Protein AF-A0A954S6G1-F1 (afdb_monomer_lite)

Foldseek 3Di:
DPPDDQLVRDPDDVVVVVCLLVLLLVLLQVCLVVVNLVRSLVSCQVSLLVCCVRPNLVSLLVSLVNSLVSNCVVCVVPPCPSDDDPVVSSVVSSVSSNVSSVVSNVVVVVVCVVVVPPQADPLQRAGEQNVVVVVVVVVVVVCVVVVHDDDKDKDFDPPLVVCCVVPNVVVSSVVQNVVSVVVVVPDDPSDGKYDHDRRMIMD

Secondary structure (DSSP, 8-state):
-PPPPPTTT----HHHHHHHHHHHHHHHHHHHHTT-HHHHHHHHHHHHHHHHHHHHHHHHHHHHHHHHHHHHHHHHHHGGGG-S--HHHHHHHHHHHHHHHHHHHHHHHHHHHHHHS--B-TTT-SEEHHHHHHHHHHHHHHHHHHT------EE--TTHHHHHHHH-HHHHHHHHHHHHHHHHHHS-TTS--EEEETTEEE-

pLDDT: mean 78.35, std 14.33, range [30.94, 96.69]

Radius of gyration: 27.73 Å; chains: 1; bounding box: 59×42×75 Å

Structure (mmCIF, N/CA/C/O backbone):
data_AF-A0A954S6G1-F1
#
_entry.id   AF-A0A954S6G1-F1
#
loop_
_atom_site.group_PDB
_atom_site.id
_atom_site.type_symbol
_atom_site.label_atom_id
_atom_site.label_alt_id
_atom_site.label_comp_id
_atom_site.label_asym_id
_atom_site.label_entity_id
_atom_site.label_seq_id
_atom_site.pdbx_PDB_ins_code
_atom_site.Cartn_x
_atom_site.Cartn_y
_atom_site.Cartn_z
_atom_site.occupancy
_atom_site.B_iso_or_equiv
_atom_site.auth_seq_id
_atom_site.auth_comp_id
_atom_site.auth_asym_id
_atom_site.auth_atom_id
_atom_site.pdbx_PDB_model_num
ATOM 1 N N . MET A 1 1 ? 7.849 -0.857 9.847 1.00 37.00 1 MET A N 1
ATOM 2 C CA . MET A 1 1 ? 8.397 -0.467 8.529 1.00 37.00 1 MET A CA 1
ATOM 3 C C . MET A 1 1 ? 8.471 1.046 8.510 1.00 37.00 1 MET A C 1
ATOM 5 O O . MET A 1 1 ? 7.438 1.669 8.696 1.00 37.00 1 MET A O 1
ATOM 9 N N . GLN A 1 2 ? 9.664 1.630 8.396 1.00 30.94 2 GLN A N 1
ATOM 10 C CA . GLN A 1 2 ? 9.787 3.085 8.266 1.00 30.94 2 GLN A CA 1
ATOM 11 C C . GLN A 1 2 ? 9.163 3.527 6.930 1.00 30.94 2 GLN A C 1
ATOM 13 O O . GLN A 1 2 ? 9.351 2.818 5.933 1.00 30.94 2 GLN A O 1
ATOM 18 N N . PRO A 1 3 ? 8.409 4.639 6.892 1.00 37.94 3 PRO A N 1
ATOM 19 C CA . PRO A 1 3 ? 7.864 5.158 5.645 1.00 37.94 3 PRO A CA 1
ATOM 20 C C . PRO A 1 3 ? 9.025 5.451 4.691 1.00 37.94 3 PRO A C 1
ATOM 22 O O . PRO A 1 3 ? 10.002 6.100 5.067 1.00 37.94 3 PRO A O 1
ATOM 25 N N . ARG A 1 4 ? 8.961 4.902 3.470 1.00 52.41 4 ARG A N 1
ATOM 26 C CA . ARG A 1 4 ? 9.979 5.176 2.450 1.00 52.41 4 ARG A CA 1
ATOM 27 C C . ARG A 1 4 ? 9.943 6.672 2.123 1.00 52.41 4 ARG A C 1
ATOM 29 O O . ARG A 1 4 ? 8.844 7.199 1.947 1.00 52.41 4 ARG A O 1
ATOM 36 N N . PRO A 1 5 ? 11.105 7.334 2.011 1.00 45.12 5 PRO A N 1
ATOM 37 C CA . PRO A 1 5 ? 11.148 8.743 1.656 1.00 45.12 5 PRO A CA 1
ATOM 38 C C . PRO A 1 5 ? 10.472 8.939 0.298 1.00 45.12 5 PRO A C 1
ATOM 40 O O . PRO A 1 5 ? 10.685 8.150 -0.632 1.00 45.12 5 PRO A O 1
ATOM 43 N N . SER A 1 6 ? 9.632 9.968 0.191 1.00 44.78 6 SER A N 1
ATOM 44 C CA . SER A 1 6 ? 9.067 10.361 -1.098 1.00 44.78 6 SER A CA 1
ATOM 45 C C . SER A 1 6 ? 10.218 10.695 -2.064 1.00 44.78 6 SER A C 1
ATOM 47 O O . SER A 1 6 ? 11.283 11.125 -1.617 1.00 44.78 6 SER A O 1
ATOM 49 N N . PRO A 1 7 ? 10.068 10.496 -3.387 1.00 47.59 7 PRO A N 1
ATOM 50 C CA . PRO A 1 7 ? 11.136 10.797 -4.345 1.00 47.59 7 PRO A CA 1
ATOM 51 C C . PRO A 1 7 ? 11.634 12.253 -4.276 1.00 47.59 7 PRO A C 1
ATOM 53 O O . PRO A 1 7 ? 12.765 12.523 -4.660 1.00 47.59 7 PRO A O 1
ATOM 56 N N . GLU A 1 8 ? 10.827 13.166 -3.728 1.00 50.16 8 GLU A N 1
ATOM 57 C CA . GLU A 1 8 ? 11.195 14.560 -3.448 1.00 50.16 8 GLU A CA 1
ATOM 58 C C . GLU A 1 8 ? 12.094 14.733 -2.207 1.00 50.16 8 GLU A C 1
ATOM 60 O O . GLU A 1 8 ? 12.805 15.726 -2.101 1.00 50.16 8 GLU A O 1
ATOM 65 N N . GLN A 1 9 ? 12.103 13.775 -1.274 1.00 45.78 9 GLN A N 1
ATOM 66 C CA . GLN A 1 9 ? 12.904 13.817 -0.042 1.00 45.78 9 GLN A CA 1
ATOM 67 C C . GLN A 1 9 ? 14.309 13.221 -0.199 1.00 45.78 9 GLN A C 1
ATOM 69 O O . GLN A 1 9 ? 15.160 13.419 0.670 1.00 45.78 9 GLN A O 1
ATOM 74 N N . VAL A 1 10 ? 14.586 12.497 -1.287 1.00 55.16 10 VAL A N 1
ATOM 75 C CA . VAL A 1 10 ? 15.902 11.889 -1.513 1.00 55.16 10 VAL A CA 1
ATOM 76 C C . VAL A 1 10 ? 16.782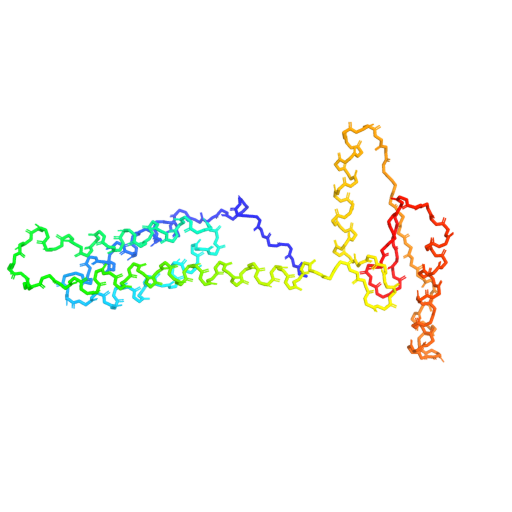 12.829 -2.338 1.00 55.16 10 VAL A C 1
ATOM 78 O O . VAL A 1 10 ? 16.866 12.735 -3.560 1.00 55.16 10 VAL A O 1
ATOM 81 N N . SER A 1 11 ? 17.459 13.748 -1.648 1.00 54.00 11 SER A N 1
ATOM 82 C CA . SER A 1 11 ? 18.511 14.593 -2.224 1.00 54.00 11 SER A CA 1
ATOM 83 C C . SER A 1 11 ? 19.762 13.753 -2.510 1.00 54.00 11 SER A C 1
ATOM 85 O O . SER A 1 11 ? 20.683 13.681 -1.693 1.00 54.00 11 SER A O 1
ATOM 87 N N . TRP A 1 12 ? 19.809 13.097 -3.669 1.00 62.53 12 TRP A N 1
ATOM 88 C CA . TRP A 1 12 ? 21.024 12.432 -4.145 1.00 62.53 12 TRP A CA 1
ATOM 89 C C . TRP A 1 12 ? 22.125 13.453 -4.426 1.00 62.53 12 TRP A C 1
ATOM 91 O O . TRP A 1 12 ? 21.858 14.548 -4.927 1.00 62.53 12 TRP A O 1
ATOM 101 N N . SER A 1 13 ? 23.379 13.095 -4.132 1.00 59.47 13 SER A N 1
ATOM 102 C CA . SER A 1 13 ? 24.494 13.983 -4.454 1.00 59.47 13 SER A CA 1
ATOM 103 C C . SER A 1 13 ? 24.569 14.206 -5.976 1.00 59.47 13 SER A C 1
ATOM 105 O O . SER A 1 13 ? 24.311 13.277 -6.751 1.00 59.47 13 SER A O 1
ATOM 107 N N . PRO A 1 14 ? 24.962 15.404 -6.443 1.00 63.66 14 PRO A N 1
ATOM 108 C CA . PRO A 1 14 ? 25.139 15.680 -7.871 1.00 63.66 14 PRO A CA 1
ATOM 109 C C . PRO A 1 14 ? 26.065 14.668 -8.563 1.00 63.66 14 PRO A C 1
ATOM 111 O O . PRO A 1 14 ? 25.867 14.334 -9.725 1.00 63.66 14 PRO A O 1
ATOM 114 N N . ILE A 1 15 ? 27.034 14.125 -7.822 1.00 63.00 15 ILE A N 1
ATOM 115 C CA . ILE A 1 15 ? 27.997 13.117 -8.281 1.00 63.00 15 ILE A CA 1
ATOM 116 C C . ILE A 1 15 ? 27.294 11.812 -8.676 1.00 63.00 15 ILE A C 1
ATOM 118 O O . ILE A 1 15 ? 27.606 11.230 -9.715 1.00 63.00 15 ILE A O 1
ATOM 122 N N . ILE A 1 16 ? 26.314 11.376 -7.881 1.00 67.00 16 ILE A N 1
ATOM 123 C CA . ILE A 1 16 ? 25.520 10.174 -8.159 1.00 67.00 16 ILE A CA 1
ATOM 124 C C . ILE A 1 16 ? 24.685 10.378 -9.435 1.00 67.00 16 ILE A C 1
ATOM 126 O O . ILE A 1 16 ? 24.688 9.521 -10.316 1.00 67.00 16 ILE A O 1
ATOM 130 N N . ASN A 1 17 ? 24.062 11.551 -9.594 1.00 67.25 17 ASN A N 1
ATOM 131 C CA . ASN A 1 17 ? 23.263 11.890 -10.780 1.00 67.25 17 ASN A CA 1
ATOM 132 C C . ASN A 1 17 ? 24.098 11.983 -12.066 1.00 67.25 17 ASN A C 1
ATOM 134 O O . ASN A 1 17 ? 23.668 11.510 -13.117 1.00 67.25 17 ASN A O 1
ATOM 138 N N . VAL A 1 18 ? 25.309 12.544 -11.990 1.00 70.19 18 VAL A N 1
ATOM 139 C CA . VAL A 1 18 ? 26.237 12.607 -13.130 1.00 70.19 18 VAL A CA 1
ATOM 140 C C . VAL A 1 18 ? 26.694 11.206 -13.536 1.00 70.19 18 VAL A C 1
ATOM 142 O O . VAL A 1 18 ? 26.702 10.895 -14.726 1.00 70.19 18 VAL A O 1
ATOM 145 N N . GLY A 1 19 ? 27.005 10.332 -12.573 1.00 68.56 19 GLY A N 1
ATOM 146 C CA . GLY A 1 19 ? 27.374 8.935 -12.835 1.00 68.56 19 GLY A CA 1
ATOM 147 C C . GLY A 1 19 ? 26.307 8.158 -13.615 1.00 68.56 19 GLY A C 1
ATOM 148 O O . GLY A 1 19 ? 26.629 7.333 -14.468 1.00 68.56 19 GLY A O 1
ATOM 149 N N . PHE A 1 20 ? 25.028 8.462 -13.389 1.00 70.31 20 PHE A N 1
ATOM 150 C CA . PHE A 1 20 ? 23.921 7.799 -14.078 1.00 70.31 20 PHE A CA 1
ATOM 151 C C . PHE A 1 20 ? 23.762 8.176 -15.553 1.00 70.31 20 PHE A C 1
ATOM 153 O O . PHE A 1 20 ? 23.204 7.391 -16.316 1.00 70.31 20 PHE A O 1
ATOM 160 N N . LEU A 1 21 ? 24.247 9.345 -15.966 1.00 68.94 21 LEU A N 1
ATOM 161 C CA . LEU A 1 21 ? 24.228 9.768 -17.369 1.00 68.94 21 LEU A CA 1
ATOM 162 C C . LEU A 1 21 ? 25.525 9.392 -18.088 1.00 68.94 21 LEU A C 1
ATOM 164 O O . LEU A 1 21 ? 25.503 9.037 -19.266 1.00 68.94 21 LEU A O 1
ATOM 168 N N . THR A 1 22 ? 26.655 9.439 -17.382 1.00 72.56 22 THR A N 1
ATOM 169 C CA . THR A 1 22 ? 27.974 9.196 -17.975 1.00 72.56 22 THR A CA 1
ATOM 170 C C . THR A 1 22 ? 28.259 7.715 -18.190 1.00 72.56 22 THR A C 1
ATOM 172 O O . THR A 1 22 ? 28.841 7.366 -19.213 1.00 72.56 22 THR A O 1
ATOM 175 N N . VAL A 1 23 ? 27.816 6.821 -17.299 1.00 77.88 23 VAL A N 1
ATOM 176 C CA . VAL A 1 23 ? 28.080 5.379 -17.439 1.00 77.88 23 VAL A CA 1
ATOM 177 C C . VAL A 1 23 ? 27.391 4.762 -18.666 1.00 77.88 23 VAL A C 1
ATOM 179 O O . VAL A 1 23 ? 28.095 4.093 -19.421 1.00 77.88 23 VAL A O 1
ATOM 182 N N . PRO A 1 24 ? 26.094 5.003 -18.956 1.00 75.12 24 PRO A N 1
ATOM 183 C CA . PRO A 1 24 ? 25.460 4.478 -20.170 1.00 75.12 24 PRO A CA 1
ATOM 184 C C . PRO A 1 24 ? 26.071 5.039 -21.456 1.00 75.12 24 PRO A C 1
ATOM 186 O O . PRO A 1 24 ? 26.233 4.313 -22.435 1.00 75.12 24 PRO A O 1
ATOM 189 N N . LEU A 1 25 ? 26.450 6.321 -21.442 1.00 74.25 25 LEU A N 1
ATOM 190 C CA . LEU A 1 25 ? 27.116 6.976 -22.564 1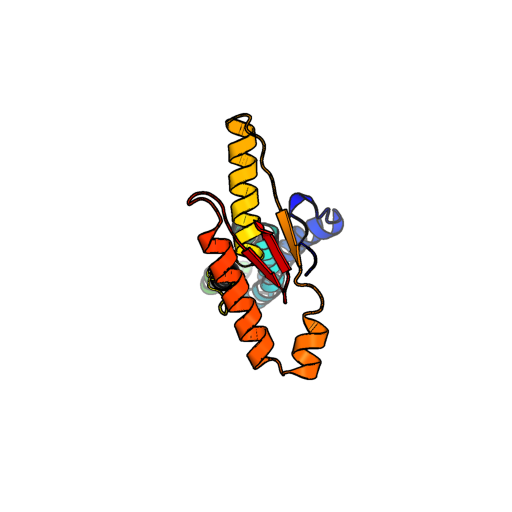.00 74.25 25 LEU A CA 1
ATOM 191 C C . LEU A 1 25 ? 28.485 6.331 -22.840 1.00 74.25 25 LEU A C 1
ATOM 193 O O . LEU A 1 25 ? 28.762 5.921 -23.965 1.00 74.25 25 LEU A O 1
ATOM 197 N N . CYS A 1 26 ? 29.323 6.187 -21.810 1.00 77.81 26 CYS A N 1
ATOM 198 C CA . CYS A 1 26 ? 30.639 5.558 -21.917 1.00 77.81 26 CYS A CA 1
ATOM 199 C C . CYS A 1 26 ? 30.537 4.075 -22.290 1.00 77.81 26 CYS A C 1
ATOM 201 O O . CYS A 1 26 ? 31.292 3.612 -23.141 1.00 77.81 26 CYS A O 1
ATOM 203 N N . ALA A 1 27 ? 29.592 3.338 -21.700 1.00 76.62 27 ALA A N 1
ATOM 204 C CA . ALA A 1 27 ? 29.346 1.939 -22.032 1.00 76.62 27 ALA A CA 1
ATOM 205 C C . ALA A 1 27 ? 28.924 1.786 -23.499 1.00 76.62 27 ALA A C 1
ATOM 207 O O . ALA A 1 27 ? 29.490 0.950 -24.199 1.00 76.62 27 ALA A O 1
ATOM 208 N N . GLY A 1 28 ? 28.006 2.624 -23.994 1.00 70.31 28 GLY A N 1
ATOM 209 C CA . GLY A 1 28 ? 27.589 2.631 -25.399 1.00 70.31 28 GLY A CA 1
ATOM 210 C C . GLY A 1 28 ? 28.737 2.958 -26.360 1.00 70.31 28 GLY A C 1
ATOM 211 O O . GLY A 1 28 ? 28.917 2.264 -27.361 1.00 70.31 28 GLY A O 1
ATOM 212 N N . LEU A 1 29 ? 29.562 3.957 -26.026 1.00 72.12 29 LEU A N 1
ATOM 213 C CA . LEU A 1 29 ? 30.735 4.341 -26.820 1.00 72.12 29 LEU A CA 1
ATOM 214 C C . LEU A 1 29 ? 31.788 3.225 -26.878 1.00 72.12 29 LEU A C 1
ATOM 216 O O . LEU A 1 29 ? 32.276 2.900 -27.959 1.00 72.12 29 LEU A O 1
ATOM 220 N N . LEU A 1 30 ? 32.119 2.613 -25.737 1.00 75.25 30 LEU A N 1
ATOM 221 C CA . LEU A 1 30 ? 33.071 1.500 -25.664 1.00 75.25 30 LEU A CA 1
ATOM 222 C C . LEU A 1 30 ? 32.521 0.254 -26.369 1.00 75.25 30 LEU A C 1
ATOM 224 O O . LEU A 1 30 ? 33.237 -0.379 -27.139 1.00 75.25 30 LEU A O 1
ATOM 228 N N . GLY A 1 31 ? 31.240 -0.064 -26.174 1.00 71.50 31 GLY A N 1
ATOM 229 C CA . GLY A 1 31 ? 30.569 -1.180 -26.844 1.00 71.50 31 GLY A CA 1
ATOM 230 C C . GLY A 1 31 ? 30.598 -1.051 -28.364 1.00 71.50 31 GLY A C 1
ATOM 231 O O . GLY A 1 31 ? 30.927 -2.015 -29.050 1.00 71.50 31 GLY A O 1
ATOM 232 N N . GLY A 1 32 ? 30.331 0.149 -28.888 1.00 69.81 32 GLY A N 1
ATOM 233 C CA . GLY A 1 32 ? 30.442 0.430 -30.319 1.00 69.81 32 GLY A CA 1
ATOM 234 C C . GLY A 1 32 ? 31.885 0.416 -30.833 1.00 69.81 32 GLY A C 1
ATOM 235 O O . GLY A 1 32 ? 32.131 -0.025 -31.951 1.00 69.81 32 GLY A O 1
ATOM 236 N N . TRP A 1 33 ? 32.855 0.859 -30.027 1.00 73.19 33 TRP A N 1
ATOM 237 C CA . TRP A 1 33 ? 34.270 0.886 -30.417 1.00 73.19 33 TRP A CA 1
ATOM 238 C C . TRP A 1 33 ? 34.901 -0.509 -30.481 1.00 73.19 33 TRP A C 1
ATOM 240 O O . TRP A 1 33 ? 35.694 -0.788 -31.377 1.00 73.19 33 TRP A O 1
ATOM 250 N N . PHE A 1 34 ? 34.547 -1.384 -29.540 1.00 76.81 34 PHE A N 1
ATOM 251 C CA . PHE A 1 34 ? 35.085 -2.741 -29.430 1.00 76.81 34 PHE A CA 1
ATOM 252 C C . PHE A 1 34 ? 34.212 -3.807 -30.104 1.00 76.81 34 PHE A C 1
ATOM 254 O O . PHE A 1 34 ? 34.513 -4.990 -29.972 1.00 76.81 34 PHE A O 1
ATOM 261 N N . GLN A 1 35 ? 33.144 -3.418 -30.814 1.00 71.50 35 GLN A N 1
ATOM 262 C CA . GLN A 1 35 ? 32.178 -4.351 -31.417 1.00 71.50 35 GLN A CA 1
ATOM 263 C C . GLN A 1 35 ? 31.566 -5.319 -30.377 1.00 71.50 35 GLN A C 1
ATOM 265 O O . GLN A 1 35 ? 31.268 -6.474 -30.670 1.00 71.50 35 GLN A O 1
ATOM 270 N N . MET A 1 36 ? 31.374 -4.850 -29.136 1.00 77.12 36 MET A N 1
ATOM 271 C CA . MET A 1 36 ? 30.822 -5.618 -28.007 1.00 77.12 36 MET A CA 1
ATOM 272 C C . MET A 1 36 ? 29.555 -4.974 -27.417 1.00 77.12 36 MET A C 1
ATOM 274 O O . MET A 1 36 ? 29.521 -4.569 -26.249 1.00 77.12 36 MET A O 1
ATOM 278 N N . PRO A 1 37 ? 28.471 -4.874 -28.194 1.00 69.00 37 PRO A N 1
ATOM 279 C CA . PRO A 1 37 ? 27.300 -4.099 -27.794 1.00 69.00 37 PRO A CA 1
ATOM 280 C C . PRO A 1 37 ? 26.429 -4.745 -26.710 1.00 69.00 37 PRO A C 1
ATOM 282 O O . PRO A 1 37 ? 25.813 -4.057 -25.891 1.00 69.00 37 PRO A O 1
ATOM 285 N N . LEU A 1 38 ? 26.381 -6.078 -26.665 1.00 71.75 38 LEU A N 1
ATOM 286 C CA . LEU A 1 38 ? 25.617 -6.801 -25.646 1.00 71.75 38 LEU A CA 1
ATOM 287 C C . LEU A 1 38 ? 26.232 -6.624 -24.253 1.00 71.75 38 LEU A C 1
ATOM 289 O O . LEU A 1 38 ? 25.503 -6.471 -23.275 1.00 71.75 38 LEU A O 1
ATOM 293 N N . LEU A 1 39 ? 27.565 -6.564 -24.172 1.00 75.56 39 LEU A N 1
ATOM 294 C CA . LEU A 1 39 ? 28.282 -6.299 -22.927 1.00 75.56 39 LEU A CA 1
ATOM 295 C C . LEU A 1 39 ? 27.987 -4.881 -22.412 1.00 75.56 39 LEU A C 1
ATOM 297 O O . LEU A 1 39 ? 27.678 -4.700 -21.236 1.00 75.56 39 LEU A O 1
ATOM 301 N N . ALA A 1 40 ? 28.002 -3.888 -23.307 1.00 73.25 40 ALA A N 1
ATOM 302 C CA . ALA A 1 40 ? 27.641 -2.508 -22.984 1.00 73.25 40 ALA A CA 1
ATOM 303 C C . ALA A 1 40 ? 26.195 -2.382 -22.479 1.00 73.25 40 ALA A C 1
ATOM 305 O O . ALA A 1 40 ? 25.931 -1.695 -21.491 1.00 73.25 40 ALA A O 1
ATOM 306 N N . THR A 1 41 ? 25.265 -3.100 -23.113 1.00 71.56 41 THR A N 1
ATOM 307 C CA . THR A 1 41 ? 23.861 -3.150 -22.686 1.00 71.56 41 THR A CA 1
ATOM 308 C C . THR A 1 41 ? 23.725 -3.787 -21.301 1.00 71.56 41 THR A C 1
ATOM 310 O O . THR A 1 41 ? 23.017 -3.252 -20.450 1.00 71.56 41 THR A O 1
ATOM 313 N N . ALA A 1 42 ? 24.423 -4.898 -21.043 1.00 76.44 42 ALA A N 1
ATOM 314 C CA . ALA A 1 42 ? 24.359 -5.611 -19.768 1.00 76.44 42 ALA A CA 1
ATOM 315 C C . ALA A 1 42 ? 24.798 -4.736 -18.580 1.00 76.44 42 ALA A C 1
ATOM 317 O O . ALA A 1 42 ? 24.165 -4.774 -17.525 1.00 76.44 42 ALA A O 1
ATOM 318 N N . ILE A 1 43 ? 25.815 -3.888 -18.772 1.00 80.44 43 ILE A N 1
ATOM 319 C CA . ILE A 1 43 ? 26.292 -2.925 -17.762 1.00 80.44 43 ILE A CA 1
ATOM 320 C C . ILE A 1 43 ? 25.214 -1.876 -17.423 1.00 80.44 43 ILE A C 1
ATOM 322 O O . ILE A 1 43 ? 25.145 -1.406 -16.287 1.00 80.44 43 ILE A O 1
ATOM 326 N N . CYS A 1 44 ? 24.327 -1.548 -18.368 1.00 76.94 44 CYS A N 1
ATOM 327 C CA . CYS A 1 44 ? 23.267 -0.553 -18.182 1.00 76.94 44 CYS A CA 1
ATOM 328 C C . CYS A 1 44 ? 22.013 -1.106 -17.475 1.00 76.94 44 CYS A C 1
ATOM 330 O O . CYS A 1 44 ? 21.205 -0.328 -16.963 1.00 76.94 44 CYS A O 1
ATOM 332 N N . LEU A 1 45 ? 21.822 -2.432 -17.424 1.00 74.06 45 LEU A N 1
ATOM 333 C CA . LEU A 1 45 ? 20.600 -3.047 -16.878 1.00 74.06 45 LEU A CA 1
ATOM 334 C C . LEU A 1 45 ? 20.360 -2.733 -15.387 1.00 74.06 45 LEU A C 1
ATOM 336 O O . LEU A 1 45 ? 19.244 -2.323 -15.052 1.00 74.06 45 LEU A O 1
ATOM 340 N N . PRO A 1 46 ? 21.356 -2.835 -14.479 1.00 78.12 46 PRO A N 1
ATOM 341 C CA . PRO A 1 46 ? 21.153 -2.494 -13.069 1.00 78.12 46 PRO A CA 1
ATOM 342 C C . PRO A 1 46 ? 20.771 -1.020 -12.864 1.00 78.12 46 PRO A C 1
ATOM 344 O O . PRO A 1 46 ? 19.946 -0.699 -12.009 1.00 78.12 46 PRO A O 1
ATOM 347 N N . GLN A 1 47 ? 21.322 -0.123 -13.687 1.00 75.12 47 GLN A N 1
ATOM 348 C CA . GLN A 1 47 ? 21.053 1.317 -13.633 1.00 75.12 47 GLN A CA 1
ATOM 349 C C . GLN A 1 47 ? 19.648 1.650 -14.137 1.00 75.12 47 GLN A C 1
ATOM 351 O O . GLN A 1 47 ? 18.945 2.449 -13.520 1.00 75.12 47 GLN A O 1
ATOM 356 N N . ALA A 1 48 ? 19.203 0.989 -15.208 1.00 71.56 48 ALA A N 1
ATOM 357 C CA . ALA A 1 48 ? 17.833 1.098 -15.698 1.00 71.56 48 ALA A CA 1
ATOM 358 C C . ALA A 1 48 ? 16.812 0.610 -14.661 1.00 71.56 48 ALA A C 1
ATOM 360 O O . ALA A 1 48 ? 15.789 1.264 -14.462 1.00 71.56 48 ALA A O 1
ATOM 361 N N . GLY A 1 49 ? 17.111 -0.485 -13.952 1.00 71.62 49 GLY A N 1
ATOM 362 C CA . GLY A 1 49 ? 16.298 -0.962 -12.830 1.00 71.62 49 GLY A CA 1
ATOM 363 C C . GLY A 1 49 ? 16.213 0.053 -11.692 1.00 71.62 49 GLY A C 1
ATOM 364 O O . GLY A 1 49 ? 15.122 0.358 -11.216 1.00 71.62 49 GLY A O 1
ATOM 365 N N . TRP A 1 50 ? 17.349 0.631 -11.297 1.00 74.25 50 TRP A N 1
ATOM 366 C CA . TRP A 1 50 ? 17.411 1.642 -10.239 1.00 74.25 50 TRP A CA 1
ATOM 367 C C . TRP A 1 50 ? 16.670 2.933 -10.621 1.00 74.25 50 TRP A C 1
ATOM 369 O O . TRP A 1 50 ? 15.911 3.486 -9.830 1.00 74.25 50 TRP A O 1
ATOM 379 N N . ILE A 1 51 ? 16.827 3.421 -11.848 1.00 71.50 51 ILE A N 1
ATOM 380 C CA . ILE A 1 51 ? 16.149 4.642 -12.301 1.00 71.50 51 ILE A CA 1
ATOM 381 C C . ILE A 1 51 ? 14.652 4.405 -12.484 1.00 71.50 51 ILE A C 1
ATOM 383 O O . ILE A 1 51 ? 13.859 5.236 -12.050 1.00 71.50 51 ILE A O 1
ATOM 387 N N . ALA A 1 52 ? 14.242 3.252 -13.018 1.00 69.38 52 ALA A N 1
ATOM 388 C CA . ALA A 1 52 ? 12.835 2.856 -13.007 1.00 69.38 52 ALA A CA 1
ATOM 389 C C . ALA A 1 52 ? 12.286 2.784 -11.571 1.00 69.38 52 ALA A C 1
ATOM 391 O O . ALA A 1 52 ? 11.120 3.112 -11.329 1.00 69.38 52 ALA A O 1
ATOM 392 N N . TRP A 1 53 ? 13.138 2.415 -10.607 1.00 68.88 53 TRP A N 1
ATOM 393 C CA . TRP A 1 53 ? 12.769 2.349 -9.203 1.00 68.88 53 TRP A CA 1
ATOM 394 C C . TRP A 1 53 ? 12.501 3.733 -8.580 1.00 68.88 53 TRP A C 1
ATOM 396 O O . TRP A 1 53 ? 11.538 3.897 -7.828 1.00 68.88 53 TRP A O 1
ATOM 406 N N . PHE A 1 54 ? 13.301 4.751 -8.877 1.00 70.00 54 PHE A N 1
ATOM 407 C CA . PHE A 1 54 ? 13.152 6.063 -8.225 1.00 70.00 54 PHE A CA 1
ATOM 408 C C . PHE A 1 54 ? 12.429 7.116 -9.079 1.00 70.00 54 PHE A C 1
ATOM 410 O O . PHE A 1 54 ? 11.701 7.939 -8.533 1.00 70.00 54 PHE A O 1
ATOM 417 N N . TYR A 1 55 ? 12.548 7.055 -10.407 1.00 65.75 55 TYR A N 1
ATOM 418 C CA . TYR A 1 55 ? 12.131 8.114 -11.338 1.00 65.75 55 TYR A CA 1
ATOM 419 C C . TYR A 1 55 ? 11.042 7.688 -12.338 1.00 65.75 55 TYR A C 1
ATOM 421 O O . TYR A 1 55 ? 10.810 8.372 -13.334 1.00 65.75 55 TYR A O 1
ATOM 429 N N . ARG A 1 56 ? 10.324 6.588 -12.059 1.00 65.69 56 ARG A N 1
ATOM 430 C CA . ARG A 1 56 ? 9.271 6.014 -12.925 1.00 65.69 56 ARG A CA 1
ATOM 431 C C . ARG A 1 56 ? 9.799 5.590 -14.312 1.00 65.69 56 ARG A C 1
ATOM 433 O O . ARG A 1 56 ? 10.988 5.634 -14.615 1.00 65.69 56 ARG A O 1
ATOM 440 N N . ARG A 1 57 ? 8.883 5.128 -15.173 1.00 64.06 57 ARG A N 1
ATOM 441 C CA . ARG A 1 57 ? 9.167 4.526 -16.490 1.00 64.06 57 ARG A CA 1
ATOM 442 C C . ARG A 1 57 ? 9.910 5.454 -17.466 1.00 64.06 57 ARG A C 1
ATOM 444 O O . ARG A 1 57 ? 10.616 4.959 -18.339 1.00 64.06 57 ARG A O 1
ATOM 451 N N . THR A 1 58 ? 9.775 6.773 -17.331 1.00 65.38 58 THR A N 1
ATOM 452 C CA . THR A 1 58 ? 10.379 7.766 -18.240 1.00 65.38 58 THR A CA 1
ATOM 453 C C . THR A 1 58 ? 11.905 7.780 -18.172 1.00 65.38 58 THR A C 1
ATOM 455 O O . THR A 1 58 ? 12.550 7.879 -19.212 1.00 65.38 58 THR A O 1
ATOM 458 N N . GLY A 1 59 ? 12.497 7.596 -16.988 1.00 68.12 59 GLY A N 1
ATOM 459 C CA . GLY A 1 59 ? 13.956 7.584 -16.836 1.00 68.12 59 GLY A CA 1
ATOM 460 C C . GLY A 1 59 ? 14.639 6.407 -17.546 1.00 68.12 59 GLY A C 1
ATOM 461 O O . GLY A 1 59 ? 15.715 6.568 -18.114 1.00 68.12 59 GLY A O 1
ATOM 462 N N . ALA A 1 60 ? 13.988 5.242 -17.606 1.00 67.81 60 ALA A N 1
ATOM 463 C CA . ALA A 1 60 ? 14.526 4.077 -18.312 1.00 67.81 60 ALA A CA 1
ATOM 464 C C . ALA A 1 60 ? 14.571 4.261 -19.841 1.00 67.81 60 ALA A C 1
ATOM 466 O O . ALA A 1 60 ? 15.482 3.757 -20.496 1.00 67.81 60 ALA A O 1
ATOM 467 N N . VAL A 1 61 ? 13.621 5.017 -20.407 1.00 71.31 61 VAL A N 1
ATOM 468 C CA . VAL A 1 61 ? 13.594 5.343 -21.844 1.00 71.31 61 VAL A CA 1
ATOM 469 C C . VAL A 1 61 ? 14.780 6.234 -22.221 1.00 71.31 61 VAL A C 1
ATOM 471 O O . VAL A 1 61 ? 15.416 6.007 -23.248 1.00 71.31 61 VAL A O 1
ATOM 474 N N . VAL A 1 62 ? 15.124 7.203 -21.366 1.00 74.62 62 VAL A N 1
ATOM 475 C CA . VAL A 1 62 ? 16.261 8.112 -21.585 1.00 74.62 62 VAL A CA 1
ATOM 476 C C . VAL A 1 62 ? 17.590 7.349 -21.603 1.00 74.62 62 VAL A C 1
ATOM 478 O O . VAL A 1 62 ? 18.411 7.577 -22.487 1.00 74.62 62 VAL A O 1
ATOM 481 N N . ILE A 1 63 ? 17.787 6.391 -20.692 1.00 72.44 63 ILE A N 1
ATOM 482 C CA . ILE A 1 63 ? 18.998 5.548 -20.659 1.00 72.44 63 ILE A CA 1
ATOM 483 C C . ILE A 1 63 ? 19.101 4.686 -21.916 1.00 72.44 63 ILE A C 1
ATOM 485 O O . ILE A 1 63 ? 20.167 4.617 -22.524 1.00 72.44 63 ILE A O 1
ATOM 489 N N . GLY A 1 64 ? 17.994 4.054 -22.322 1.00 70.69 64 GLY A N 1
ATOM 490 C CA . GLY A 1 64 ? 17.945 3.269 -23.554 1.00 70.69 64 GLY A CA 1
ATOM 491 C C . GLY A 1 64 ? 18.333 4.105 -24.775 1.00 70.69 64 GLY A C 1
ATOM 492 O O . GLY A 1 64 ? 19.161 3.674 -25.576 1.00 70.69 64 GLY A O 1
ATOM 493 N N . ALA A 1 65 ? 17.818 5.333 -24.880 1.00 75.69 65 ALA A N 1
ATOM 494 C CA . ALA A 1 65 ? 18.156 6.256 -25.962 1.00 75.69 65 ALA A CA 1
ATOM 495 C C . ALA A 1 65 ? 19.641 6.668 -25.952 1.00 75.69 65 ALA A C 1
ATOM 497 O O . ALA A 1 65 ? 20.284 6.639 -27.000 1.00 75.69 65 ALA A O 1
ATOM 498 N N . LEU A 1 66 ? 20.210 6.986 -24.783 1.00 75.56 66 LEU A N 1
ATOM 499 C CA . LEU A 1 66 ? 21.624 7.361 -24.647 1.00 75.56 66 LEU A CA 1
ATOM 500 C C . LEU A 1 66 ? 22.575 6.207 -24.990 1.00 75.56 66 LEU A C 1
ATOM 502 O O . LEU A 1 66 ? 23.549 6.413 -25.714 1.00 75.56 66 LEU A O 1
ATOM 506 N N . ALA A 1 67 ? 22.274 4.994 -24.522 1.00 70.25 67 ALA A N 1
ATOM 507 C CA . ALA A 1 67 ? 23.056 3.801 -24.843 1.00 70.25 67 ALA A CA 1
ATOM 508 C C . ALA A 1 67 ? 23.028 3.496 -26.354 1.00 70.25 67 ALA A C 1
ATOM 510 O O . ALA A 1 67 ? 24.061 3.179 -26.943 1.00 70.25 67 ALA A O 1
ATOM 511 N N . THR A 1 68 ? 21.867 3.672 -27.000 1.00 70.69 68 THR A N 1
ATOM 512 C CA . THR A 1 68 ? 21.707 3.506 -28.458 1.00 70.69 68 THR A CA 1
ATOM 513 C C . THR A 1 68 ? 22.483 4.568 -29.236 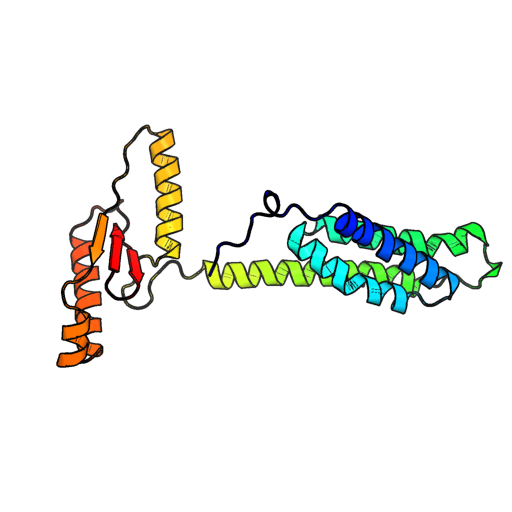1.00 70.69 68 THR A C 1
ATOM 515 O O . THR A 1 68 ? 23.174 4.254 -30.203 1.00 70.69 68 THR A O 1
ATOM 518 N N . ALA A 1 69 ? 22.407 5.831 -28.808 1.00 74.12 69 ALA A N 1
ATOM 519 C CA . ALA A 1 69 ? 23.117 6.933 -29.448 1.00 74.12 69 ALA A CA 1
ATOM 520 C C . ALA A 1 69 ? 24.639 6.729 -29.390 1.00 74.12 69 ALA A C 1
ATOM 522 O O . ALA A 1 69 ? 25.311 6.815 -30.420 1.00 74.12 69 ALA A O 1
ATOM 523 N N . GLY A 1 70 ? 25.178 6.375 -28.216 1.00 70.25 70 GLY A N 1
ATOM 524 C CA . GLY A 1 70 ? 26.608 6.092 -28.048 1.00 70.25 70 GLY A CA 1
ATOM 525 C C . GLY A 1 70 ? 27.099 4.965 -28.958 1.00 70.25 70 GLY A C 1
ATOM 526 O O . GLY A 1 70 ? 28.220 5.011 -29.455 1.00 70.25 70 GLY A O 1
ATOM 527 N N . TRP A 1 71 ? 26.232 4.006 -29.258 1.00 67.75 71 TRP A N 1
ATOM 528 C CA . TRP A 1 71 ? 26.556 2.880 -30.117 1.00 67.75 71 TRP A CA 1
ATOM 529 C C . TRP A 1 71 ? 26.515 3.188 -31.621 1.00 67.75 71 TRP A C 1
ATOM 531 O O . TRP A 1 71 ? 27.360 2.709 -32.373 1.00 67.75 71 TRP A O 1
ATOM 541 N N . ILE A 1 72 ? 25.592 4.028 -32.087 1.00 71.62 72 ILE A N 1
ATOM 542 C CA . ILE A 1 72 ? 25.529 4.414 -33.510 1.00 71.62 72 ILE A CA 1
ATOM 543 C C . ILE A 1 72 ? 26.694 5.360 -33.882 1.00 71.62 72 ILE A C 1
ATOM 545 O O . ILE A 1 72 ? 27.122 5.426 -35.037 1.00 71.62 72 ILE A O 1
ATOM 549 N N . THR A 1 73 ? 27.259 6.061 -32.893 1.00 74.12 73 THR A N 1
ATOM 550 C CA . THR A 1 73 ? 28.262 7.119 -33.098 1.00 74.12 73 THR A CA 1
ATOM 551 C C . THR A 1 73 ? 29.534 6.651 -33.837 1.00 74.12 73 THR A C 1
ATOM 553 O O . THR A 1 73 ? 29.928 7.314 -34.797 1.00 74.12 73 THR A O 1
ATOM 556 N N . PRO A 1 74 ? 30.190 5.521 -33.492 1.00 69.19 74 PRO A N 1
ATOM 557 C CA . PRO A 1 74 ? 31.400 5.074 -34.189 1.00 69.19 74 PRO A CA 1
ATOM 558 C C . PRO A 1 74 ? 31.170 4.703 -35.659 1.00 69.19 74 PRO A C 1
ATOM 560 O O . PRO A 1 74 ? 32.066 4.919 -36.472 1.00 69.19 74 PRO A O 1
ATOM 563 N N . TRP A 1 75 ? 29.989 4.180 -36.004 1.00 68.56 75 TRP A N 1
ATOM 564 C CA . TRP A 1 75 ? 29.618 3.865 -37.387 1.00 68.56 75 TRP A CA 1
ATOM 565 C C . TRP A 1 75 ? 29.338 5.138 -38.196 1.00 68.56 75 TRP A C 1
ATOM 567 O O . TRP A 1 75 ? 29.850 5.279 -39.304 1.00 68.56 75 TRP A O 1
ATOM 577 N N . LEU A 1 76 ? 28.627 6.115 -37.617 1.00 72.25 76 LEU A N 1
ATOM 578 C CA . LEU A 1 76 ? 28.410 7.424 -38.249 1.00 72.25 76 LEU A CA 1
ATOM 579 C C . LEU A 1 76 ? 29.722 8.174 -38.515 1.00 72.25 76 LEU A C 1
ATOM 581 O O . LEU A 1 76 ? 29.864 8.810 -39.554 1.00 72.25 7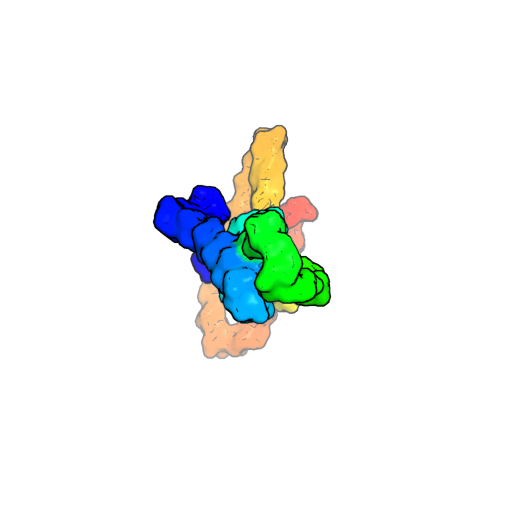6 LEU A O 1
ATOM 585 N N . LEU A 1 77 ? 30.679 8.101 -37.585 1.00 74.88 77 LEU A N 1
ATOM 586 C CA . LEU A 1 77 ? 31.945 8.831 -37.688 1.00 74.88 77 LEU A CA 1
ATOM 587 C C . LEU A 1 77 ? 32.981 8.158 -38.599 1.00 74.88 77 LEU A C 1
ATOM 589 O O . LEU A 1 77 ? 33.822 8.856 -39.158 1.00 74.88 77 LEU A O 1
ATOM 593 N N . ARG A 1 78 ? 32.972 6.823 -38.728 1.00 67.75 78 ARG A N 1
ATOM 594 C CA . ARG A 1 78 ? 33.990 6.073 -39.497 1.00 67.75 78 ARG A CA 1
ATOM 595 C C . ARG A 1 78 ? 33.465 5.344 -40.733 1.00 67.75 78 ARG A C 1
ATOM 597 O O . ARG A 1 78 ? 34.261 4.750 -41.460 1.00 67.75 78 ARG A O 1
ATOM 604 N N . GLY A 1 79 ? 32.164 5.411 -41.010 1.00 65.25 79 GLY A N 1
ATOM 605 C CA . GLY A 1 79 ? 31.546 4.717 -42.138 1.00 65.25 79 GLY A CA 1
ATOM 606 C C . GLY A 1 79 ? 31.732 3.198 -42.055 1.00 65.25 79 GLY A C 1
ATOM 607 O O . GLY A 1 79 ? 31.899 2.628 -40.980 1.00 65.25 79 GLY A O 1
ATOM 608 N N . THR A 1 80 ? 31.752 2.517 -43.201 1.00 59.91 80 THR A N 1
ATOM 609 C CA . THR A 1 80 ? 31.910 1.051 -43.287 1.00 59.91 80 THR A CA 1
ATOM 610 C C . THR A 1 80 ? 33.317 0.549 -42.935 1.00 59.91 80 THR A C 1
ATOM 612 O O . THR A 1 80 ? 33.559 -0.656 -42.978 1.00 59.91 80 THR A O 1
ATOM 615 N N . ALA A 1 81 ? 34.252 1.439 -42.576 1.00 57.22 81 ALA A N 1
ATOM 616 C CA . ALA A 1 81 ? 35.631 1.083 -42.241 1.00 57.22 81 ALA A CA 1
ATOM 617 C C . ALA A 1 81 ? 35.752 0.241 -40.954 1.00 57.22 81 ALA A C 1
ATOM 619 O O . ALA A 1 81 ? 36.779 -0.393 -40.733 1.00 57.22 81 ALA A O 1
ATOM 620 N N . THR A 1 82 ? 34.717 0.215 -40.108 1.00 58.62 82 THR A N 1
ATOM 621 C CA . THR A 1 82 ? 34.657 -0.586 -38.873 1.00 58.62 82 THR A CA 1
ATOM 622 C C . THR A 1 82 ? 33.920 -1.923 -39.031 1.00 58.62 82 THR A C 1
ATOM 624 O O . THR A 1 82 ? 33.857 -2.679 -38.063 1.00 58.62 82 THR A O 1
ATOM 627 N N . GLY A 1 83 ? 33.397 -2.238 -40.224 1.00 63.75 83 GLY A N 1
ATOM 628 C CA . GLY A 1 83 ? 32.619 -3.451 -40.510 1.00 63.75 83 GLY A CA 1
ATOM 629 C C . GLY A 1 83 ? 31.141 -3.183 -40.829 1.00 63.75 83 GLY A C 1
ATOM 630 O O . GLY A 1 83 ? 30.692 -2.037 -40.901 1.00 63.75 83 GLY A O 1
ATOM 631 N N . SER A 1 84 ? 30.378 -4.258 -41.053 1.00 65.38 84 SER A N 1
ATOM 632 C CA . SER A 1 84 ? 28.921 -4.208 -41.237 1.00 65.38 84 SER A CA 1
ATOM 633 C C . SER A 1 84 ? 28.221 -3.748 -39.957 1.00 65.38 84 SER A C 1
ATOM 635 O O . SER A 1 84 ? 28.582 -4.180 -38.865 1.00 65.38 84 SER A O 1
ATOM 637 N N . PHE A 1 85 ? 27.207 -2.889 -40.094 1.00 66.19 85 PHE A N 1
ATOM 638 C CA . PHE A 1 85 ? 26.398 -2.433 -38.964 1.00 66.19 85 PHE A CA 1
ATOM 639 C C . PHE A 1 85 ? 25.653 -3.619 -38.339 1.00 66.19 85 PHE A C 1
ATOM 641 O O . PHE A 1 85 ? 24.839 -4.258 -39.007 1.00 66.19 85 PHE A O 1
ATOM 648 N N . ASP A 1 86 ? 25.924 -3.908 -37.064 1.00 70.69 86 ASP A N 1
ATOM 649 C CA . ASP A 1 86 ? 25.192 -4.926 -36.309 1.00 70.69 86 ASP A CA 1
ATOM 650 C C . ASP A 1 86 ? 23.815 -4.386 -35.892 1.00 70.69 86 ASP A C 1
ATOM 652 O O . ASP A 1 86 ? 23.573 -3.949 -34.765 1.00 70.69 86 ASP A O 1
ATOM 656 N N . SER A 1 87 ? 22.895 -4.394 -36.855 1.00 69.81 87 SER A N 1
ATOM 657 C CA . SER A 1 87 ? 21.516 -3.947 -36.670 1.00 69.81 87 SER A CA 1
ATOM 658 C C . SER A 1 87 ? 20.732 -4.807 -35.684 1.00 69.81 87 SER A C 1
ATOM 660 O O . SER A 1 87 ? 19.759 -4.328 -35.103 1.00 69.81 87 SER A O 1
ATOM 662 N N . ALA A 1 88 ? 21.116 -6.075 -35.506 1.00 71.25 88 ALA A N 1
ATOM 663 C CA . ALA A 1 88 ? 20.384 -7.004 -34.654 1.00 71.25 88 ALA A CA 1
ATOM 664 C C . ALA A 1 88 ? 20.494 -6.574 -33.196 1.00 71.25 88 ALA A C 1
ATOM 666 O O . ALA A 1 88 ? 19.493 -6.408 -32.495 1.00 71.25 88 ALA A O 1
ATOM 667 N N . SER A 1 89 ? 21.713 -6.321 -32.743 1.00 66.94 89 SER A N 1
ATOM 668 C CA . SER A 1 89 ? 21.921 -5.934 -31.365 1.00 66.94 89 SER A CA 1
ATOM 669 C C . SER A 1 89 ? 21.430 -4.488 -31.117 1.00 66.94 89 SER A C 1
ATOM 671 O O . SER A 1 89 ? 20.949 -4.214 -30.012 1.00 66.94 89 SER A O 1
ATOM 673 N N . ALA A 1 90 ? 21.443 -3.596 -32.128 1.00 67.44 90 ALA A N 1
ATOM 674 C CA . ALA A 1 90 ? 20.929 -2.213 -32.045 1.00 67.44 90 ALA A CA 1
ATOM 675 C C . ALA A 1 90 ? 19.435 -2.138 -31.684 1.00 67.44 90 ALA A C 1
ATOM 677 O O . ALA A 1 90 ? 18.967 -1.146 -31.128 1.00 67.44 90 ALA A O 1
ATOM 678 N N . LEU A 1 91 ? 18.696 -3.213 -31.960 1.00 72.62 91 LEU A N 1
ATOM 679 C CA . LEU A 1 91 ? 17.293 -3.375 -31.587 1.00 72.62 91 LEU A CA 1
ATOM 680 C C . LEU A 1 91 ? 17.136 -4.132 -30.262 1.00 72.62 91 LEU A C 1
ATOM 682 O O . LEU A 1 91 ? 16.291 -3.772 -29.441 1.00 72.62 91 LEU A O 1
ATOM 686 N N . ILE A 1 92 ? 17.965 -5.155 -30.024 1.00 77.88 92 ILE A N 1
ATOM 687 C CA . ILE A 1 92 ? 17.892 -6.000 -28.821 1.00 77.88 92 ILE A CA 1
ATOM 688 C C . ILE A 1 92 ? 18.244 -5.208 -27.557 1.00 77.88 92 ILE A C 1
ATOM 690 O O . ILE A 1 92 ? 17.568 -5.355 -26.541 1.00 77.88 92 ILE A O 1
ATOM 694 N N . GLY A 1 93 ? 19.269 -4.353 -27.593 1.00 71.88 93 GLY A N 1
ATOM 695 C CA . GLY A 1 93 ? 19.738 -3.633 -26.406 1.00 71.88 93 GLY A CA 1
ATOM 696 C C . GLY A 1 93 ? 18.683 -2.705 -25.781 1.00 71.88 93 GLY A C 1
ATOM 697 O O . GLY A 1 93 ? 18.343 -2.861 -24.603 1.00 71.88 93 GLY A O 1
ATOM 698 N N . PRO A 1 94 ? 18.092 -1.780 -26.556 1.00 73.62 94 PRO A N 1
ATOM 699 C CA . PRO A 1 94 ? 17.048 -0.879 -26.065 1.00 73.62 94 PRO A CA 1
ATOM 700 C C . PRO A 1 94 ? 15.776 -1.627 -25.666 1.00 73.62 94 PRO A C 1
ATOM 702 O O . PRO A 1 94 ? 15.145 -1.280 -24.666 1.00 73.62 94 PRO A O 1
ATOM 705 N N . LEU A 1 95 ? 15.432 -2.691 -26.403 1.00 81.25 95 LEU A N 1
ATOM 706 C CA . LEU A 1 95 ? 14.312 -3.565 -26.071 1.00 81.25 95 LEU A CA 1
ATOM 707 C C . LEU A 1 95 ? 14.518 -4.242 -24.710 1.00 81.25 95 LEU A C 1
ATOM 709 O O . LEU A 1 95 ? 13.600 -4.245 -23.895 1.00 81.25 95 LEU A O 1
ATOM 713 N N . MET A 1 96 ? 15.718 -4.750 -24.418 1.00 78.31 96 MET A N 1
ATOM 714 C CA . MET A 1 96 ? 16.052 -5.356 -23.124 1.00 78.31 96 MET A CA 1
ATOM 715 C C . MET A 1 96 ? 15.952 -4.352 -21.972 1.00 78.31 96 MET A C 1
ATOM 717 O O . MET A 1 96 ? 15.353 -4.662 -20.944 1.00 78.31 96 MET A O 1
ATOM 721 N N . ILE A 1 97 ? 16.476 -3.135 -22.149 1.00 74.56 97 ILE A N 1
ATOM 722 C CA . ILE A 1 97 ? 16.381 -2.056 -21.151 1.00 74.56 97 ILE A CA 1
ATOM 723 C C . ILE A 1 97 ? 14.913 -1.686 -20.895 1.00 74.56 97 ILE A C 1
ATOM 725 O O . ILE A 1 97 ? 14.488 -1.551 -19.744 1.00 74.56 97 ILE A O 1
ATOM 729 N N . PHE A 1 98 ? 14.118 -1.574 -21.959 1.00 78.69 98 PHE A N 1
ATOM 730 C CA . PHE A 1 98 ? 12.697 -1.259 -21.872 1.00 78.69 98 PHE A CA 1
ATOM 731 C C . PHE A 1 98 ? 11.891 -2.369 -21.191 1.00 78.69 98 PHE A C 1
ATOM 733 O O . PHE A 1 98 ? 11.115 -2.082 -20.279 1.00 78.69 98 PHE A O 1
ATOM 740 N N . LEU A 1 99 ? 12.082 -3.629 -21.595 1.00 81.00 99 LEU A N 1
ATOM 741 C CA . LEU A 1 99 ? 11.407 -4.787 -21.005 1.00 81.00 99 LEU A CA 1
ATOM 742 C C . LEU A 1 99 ? 11.781 -4.949 -19.533 1.00 81.00 99 LEU A C 1
ATOM 744 O O . LEU A 1 99 ? 10.905 -5.169 -18.701 1.00 81.00 99 LEU A O 1
ATOM 748 N N . PHE A 1 100 ? 13.055 -4.772 -19.186 1.00 79.56 100 PHE A N 1
ATOM 749 C CA . PHE A 1 100 ? 13.511 -4.849 -17.804 1.00 79.56 100 PHE A CA 1
ATOM 750 C C . PHE A 1 100 ? 12.873 -3.759 -16.932 1.00 79.56 100 PHE A C 1
ATOM 752 O O . PHE A 1 100 ? 12.362 -4.052 -15.849 1.00 79.56 100 PHE A O 1
ATOM 759 N N . ALA A 1 101 ? 12.824 -2.513 -17.410 1.00 76.12 101 ALA A N 1
ATOM 760 C CA . ALA A 1 101 ? 12.149 -1.421 -16.711 1.00 76.12 101 ALA A CA 1
ATOM 761 C C . ALA A 1 101 ? 10.631 -1.639 -16.601 1.00 76.12 101 ALA A C 1
ATOM 763 O O . ALA A 1 101 ? 10.030 -1.339 -15.566 1.00 76.12 101 ALA A O 1
ATOM 764 N N . TRP A 1 102 ? 10.010 -2.188 -17.647 1.00 78.94 102 TRP A N 1
ATOM 765 C CA . TRP A 1 102 ? 8.594 -2.544 -17.665 1.00 78.94 102 TRP A CA 1
ATOM 766 C C . TRP A 1 102 ? 8.266 -3.615 -16.623 1.00 78.94 102 TRP A C 1
ATOM 768 O O . TRP A 1 102 ? 7.395 -3.394 -15.785 1.00 78.94 102 TRP A O 1
ATOM 778 N N . VAL A 1 103 ? 9.018 -4.720 -16.600 1.00 82.12 103 VAL A N 1
ATOM 779 C CA . VAL A 1 103 ? 8.860 -5.808 -15.619 1.00 82.12 103 VAL A CA 1
ATOM 780 C C . VAL A 1 103 ? 9.048 -5.294 -14.192 1.00 82.12 103 VAL A C 1
ATOM 782 O O . VAL A 1 103 ? 8.221 -5.571 -13.328 1.00 82.12 103 VAL A O 1
ATOM 785 N N . ASN A 1 104 ? 10.077 -4.480 -13.939 1.00 73.00 104 ASN A N 1
ATOM 786 C CA . ASN A 1 104 ? 10.298 -3.887 -12.616 1.00 73.00 104 ASN A CA 1
ATOM 787 C C . ASN A 1 104 ? 9.155 -2.956 -12.187 1.00 73.00 104 ASN A C 1
ATOM 789 O O . ASN A 1 104 ? 8.815 -2.903 -11.006 1.00 73.00 104 ASN A O 1
ATOM 793 N N . THR A 1 105 ? 8.540 -2.242 -13.132 1.00 71.06 105 THR A N 1
ATOM 794 C CA . THR A 1 105 ? 7.376 -1.391 -12.850 1.00 71.06 105 THR A CA 1
ATOM 795 C C . THR A 1 105 ? 6.132 -2.233 -12.556 1.00 71.06 105 THR A C 1
ATOM 797 O O . THR A 1 105 ? 5.408 -1.932 -11.614 1.00 71.06 105 THR A O 1
ATOM 800 N N . GLN A 1 106 ? 5.912 -3.324 -13.293 1.00 73.00 106 GLN A N 1
ATOM 801 C CA . GLN A 1 106 ? 4.789 -4.240 -13.073 1.00 73.00 106 GLN A CA 1
ATOM 802 C C . GLN A 1 106 ? 4.889 -4.977 -11.728 1.00 73.00 106 GLN A C 1
ATOM 804 O O . GLN A 1 106 ? 3.890 -5.189 -11.044 1.00 73.00 106 GLN A O 1
ATOM 809 N N . SER A 1 107 ? 6.097 -5.337 -11.296 1.00 72.00 107 SER A N 1
ATOM 810 C CA . SER A 1 107 ? 6.299 -5.928 -9.969 1.00 72.00 107 SER A CA 1
ATOM 811 C C . SER A 1 107 ? 5.869 -4.982 -8.849 1.00 72.00 107 SER A C 1
ATOM 813 O O . SER A 1 107 ? 5.383 -5.449 -7.824 1.00 72.00 107 SER A O 1
ATOM 815 N N . ARG A 1 108 ? 5.977 -3.659 -9.047 1.00 62.28 108 ARG A N 1
ATOM 816 C CA . ARG A 1 108 ? 5.454 -2.671 -8.088 1.00 62.28 108 ARG A CA 1
ATOM 817 C C . ARG A 1 108 ? 3.955 -2.737 -8.011 1.00 62.28 108 ARG A C 1
ATOM 819 O O . ARG A 1 108 ? 3.434 -2.905 -6.924 1.00 62.28 108 ARG A O 1
ATOM 826 N N . THR A 1 109 ? 3.282 -2.681 -9.157 1.00 64.69 109 THR A N 1
ATOM 827 C CA . THR A 1 109 ? 1.824 -2.733 -9.168 1.00 64.69 109 THR A CA 1
ATOM 828 C C . THR A 1 109 ? 1.341 -4.033 -8.557 1.00 64.69 109 THR A C 1
ATOM 830 O O . THR A 1 109 ? 0.412 -4.000 -7.781 1.00 64.69 109 THR A O 1
ATOM 833 N N . ASN A 1 110 ? 2.012 -5.160 -8.790 1.00 66.19 110 ASN A N 1
ATOM 834 C CA . ASN A 1 110 ? 1.594 -6.436 -8.214 1.00 66.19 110 ASN A CA 1
ATOM 835 C C . ASN A 1 110 ? 1.844 -6.516 -6.699 1.00 66.19 110 ASN A C 1
ATOM 837 O O . ASN A 1 110 ? 1.006 -7.054 -5.980 1.00 66.19 110 ASN A O 1
ATOM 841 N N . ILE A 1 111 ? 2.968 -5.984 -6.204 1.00 62.81 111 ILE A N 1
ATOM 842 C CA . ILE A 1 111 ? 3.257 -5.914 -4.762 1.00 62.81 111 ILE A CA 1
ATOM 843 C C . ILE A 1 111 ? 2.306 -4.935 -4.081 1.00 62.81 111 ILE A C 1
ATOM 845 O O . ILE A 1 111 ? 1.809 -5.233 -2.998 1.00 62.81 111 ILE A O 1
ATOM 849 N N . ASP A 1 112 ? 2.037 -3.798 -4.713 1.00 58.03 112 ASP A N 1
ATOM 850 C CA . ASP A 1 112 ? 1.122 -2.787 -4.208 1.00 58.03 112 ASP A CA 1
ATOM 851 C C . ASP A 1 112 ? -0.301 -3.343 -4.224 1.00 58.03 112 ASP A C 1
ATOM 853 O O . ASP A 1 112 ? -0.909 -3.373 -3.172 1.00 58.03 112 ASP A O 1
ATOM 857 N N . SER A 1 113 ? -0.794 -3.926 -5.320 1.00 58.75 113 SER A N 1
ATOM 858 C CA . SER A 1 113 ? -2.103 -4.595 -5.404 1.00 58.75 113 SER A CA 1
ATOM 859 C C . SER A 1 113 ? -2.257 -5.729 -4.388 1.00 58.75 113 SER A C 1
ATOM 861 O O . SER A 1 113 ? -3.252 -5.775 -3.670 1.00 58.75 113 SER A O 1
ATOM 863 N N . ALA A 1 114 ? -1.268 -6.621 -4.259 1.00 60.09 114 ALA A N 1
ATOM 864 C CA . ALA A 1 114 ? -1.313 -7.708 -3.277 1.00 60.09 114 ALA A CA 1
ATOM 865 C C . ALA A 1 114 ? -1.333 -7.188 -1.829 1.00 60.09 114 ALA A C 1
ATOM 867 O O . ALA A 1 114 ? -1.933 -7.810 -0.957 1.00 60.09 114 ALA A O 1
ATOM 868 N N . ASN A 1 115 ? -0.712 -6.035 -1.569 1.00 55.75 115 ASN A N 1
ATOM 869 C CA . ASN A 1 115 ? -0.748 -5.369 -0.267 1.00 55.75 115 ASN A CA 1
ATOM 870 C C . ASN A 1 115 ? -1.966 -4.450 -0.067 1.00 55.75 115 ASN A C 1
ATOM 872 O O . ASN A 1 115 ? -2.323 -4.171 1.077 1.00 55.75 115 ASN A O 1
ATOM 876 N N . TYR A 1 116 ? -2.569 -3.973 -1.152 1.00 49.84 116 TYR A N 1
ATOM 877 C CA . TYR A 1 116 ? -3.651 -2.991 -1.198 1.00 49.84 116 TYR A CA 1
ATOM 878 C C . TYR A 1 116 ? -5.024 -3.644 -1.023 1.00 49.84 116 TYR A C 1
ATOM 880 O O . TYR A 1 116 ? -5.938 -3.014 -0.513 1.00 49.84 116 TYR A O 1
ATOM 888 N N . HIS A 1 117 ? -5.180 -4.922 -1.377 1.00 53.28 117 HIS A N 1
ATOM 889 C CA . HIS A 1 117 ? -6.493 -5.577 -1.373 1.00 53.28 117 HIS A CA 1
ATOM 890 C C . HIS A 1 117 ? -6.945 -6.186 -0.038 1.00 53.28 117 HIS A C 1
ATOM 892 O O . HIS A 1 117 ? -8.058 -6.698 0.038 1.00 53.28 117 HIS A O 1
ATOM 898 N N . ALA A 1 118 ? -6.147 -6.097 1.027 1.00 71.62 118 ALA A N 1
ATOM 899 C CA . ALA A 1 118 ? -6.602 -6.445 2.371 1.00 71.62 118 ALA A CA 1
ATOM 900 C C . ALA A 1 118 ? -6.680 -5.171 3.217 1.00 71.62 118 ALA A C 1
ATOM 902 O O . ALA A 1 118 ? -5.737 -4.844 3.933 1.00 71.62 118 ALA A O 1
ATOM 903 N N . GLU A 1 119 ? -7.786 -4.434 3.110 1.00 86.06 119 GLU A N 1
ATOM 904 C CA . GLU A 1 119 ? -8.118 -3.306 4.002 1.00 86.06 119 GLU A CA 1
ATOM 905 C C . GLU A 1 119 ? -8.854 -3.765 5.264 1.00 86.06 119 GLU A C 1
ATOM 907 O O . GLU A 1 119 ? -9.080 -2.970 6.172 1.00 86.06 119 GLU A O 1
ATOM 912 N N . THR A 1 120 ? -9.200 -5.050 5.344 1.00 89.62 120 THR A N 1
ATOM 913 C CA . THR A 1 120 ? -9.937 -5.646 6.455 1.00 89.62 120 THR A CA 1
ATOM 914 C C . THR A 1 120 ? -9.064 -6.575 7.296 1.00 89.62 120 THR A C 1
ATOM 916 O O . THR A 1 120 ? -8.072 -7.146 6.832 1.00 89.62 120 THR A O 1
ATOM 919 N N . ASP A 1 121 ? -9.402 -6.693 8.574 1.00 90.75 121 ASP A N 1
ATOM 920 C CA . ASP A 1 121 ? -8.838 -7.657 9.510 1.00 90.75 121 ASP A CA 1
ATOM 921 C C . ASP A 1 121 ? -9.528 -9.014 9.322 1.00 90.75 121 ASP A C 1
ATOM 923 O O . ASP A 1 121 ? -10.744 -9.127 9.456 1.00 90.75 121 ASP A O 1
ATOM 927 N N . GLY A 1 122 ? -8.757 -10.066 9.037 1.00 85.50 122 GLY A N 1
ATOM 928 C CA . GLY A 1 122 ? -9.311 -11.386 8.705 1.00 85.50 122 GLY A CA 1
ATOM 929 C C . GLY A 1 122 ? -10.042 -12.090 9.855 1.00 85.50 122 GLY A C 1
ATOM 930 O O . GLY A 1 122 ? -10.746 -13.068 9.625 1.00 85.50 122 GLY A O 1
ATOM 931 N N . MET A 1 123 ? -9.878 -11.613 11.089 1.00 89.12 123 MET A N 1
ATOM 932 C CA . MET A 1 123 ? -10.477 -12.210 12.280 1.00 89.12 123 MET A CA 1
ATOM 933 C C . MET A 1 123 ? -11.784 -11.529 12.700 1.00 89.12 123 MET A C 1
ATOM 935 O O . MET A 1 123 ? -12.688 -12.208 13.186 1.00 89.12 123 MET A O 1
ATOM 939 N N . THR A 1 124 ? -11.872 -10.208 12.542 1.00 91.56 124 THR A N 1
ATOM 940 C CA . THR A 1 124 ? -13.031 -9.404 12.965 1.00 91.56 124 THR A CA 1
ATOM 941 C C . THR A 1 124 ? -13.866 -8.866 11.807 1.00 91.56 124 THR A C 1
ATOM 943 O O . THR A 1 124 ? -15.006 -8.477 12.020 1.00 91.56 124 THR A O 1
ATOM 946 N N . GLY A 1 125 ? -13.324 -8.815 10.588 1.00 90.00 125 GLY A N 1
ATOM 947 C CA . GLY A 1 125 ? -13.978 -8.191 9.433 1.00 90.00 125 GLY A CA 1
ATOM 948 C C . GLY A 1 125 ? -13.975 -6.657 9.455 1.00 90.00 125 GLY A C 1
ATOM 949 O O . GLY A 1 125 ? -14.406 -6.043 8.482 1.00 90.00 125 GLY A O 1
ATOM 950 N N . LEU A 1 126 ? -13.465 -6.036 10.525 1.00 94.06 126 LEU A N 1
ATOM 951 C CA . LEU A 1 126 ? -13.278 -4.587 10.628 1.00 94.06 126 LEU A CA 1
ATOM 952 C C . LEU A 1 126 ? -12.202 -4.096 9.664 1.00 94.06 126 LEU A C 1
ATOM 954 O O . LEU A 1 126 ? -11.429 -4.894 9.134 1.00 94.06 126 LEU A O 1
ATOM 958 N N . LEU A 1 127 ? -12.088 -2.777 9.488 1.00 94.38 127 LEU A N 1
ATOM 959 C CA . LEU A 1 127 ? -10.909 -2.216 8.834 1.00 94.38 127 LEU A CA 1
ATOM 960 C C . LEU A 1 127 ? -9.655 -2.616 9.623 1.00 94.38 127 LEU A C 1
ATOM 962 O O . LEU A 1 127 ? -9.655 -2.640 10.852 1.00 94.38 127 LEU A O 1
ATOM 966 N N . ASN A 1 128 ? -8.571 -2.929 8.932 1.00 93.19 128 ASN A N 1
ATOM 967 C CA . ASN A 1 128 ? -7.265 -3.046 9.566 1.00 93.19 128 ASN A CA 1
ATOM 968 C C . ASN A 1 128 ? -6.578 -1.674 9.605 1.00 93.19 128 ASN A C 1
ATOM 970 O O . ASN A 1 128 ? -7.111 -0.678 9.113 1.00 93.19 128 ASN A O 1
ATOM 974 N N . ARG A 1 129 ? -5.359 -1.611 10.151 1.00 91.12 129 ARG A N 1
ATOM 975 C CA . ARG A 1 129 ? -4.573 -0.367 10.217 1.00 91.12 129 ARG A CA 1
ATOM 976 C C . ARG A 1 129 ? -4.479 0.377 8.876 1.00 91.12 129 ARG A C 1
ATOM 978 O O . ARG A 1 129 ? -4.618 1.593 8.859 1.00 91.12 129 ARG A O 1
ATOM 985 N N . ARG A 1 130 ? -4.297 -0.336 7.756 1.00 87.31 130 ARG A N 1
ATOM 986 C CA . ARG A 1 130 ? -4.224 0.283 6.419 1.00 87.31 130 ARG A CA 1
ATOM 987 C C . ARG A 1 130 ? -5.579 0.833 5.979 1.00 87.31 130 ARG A C 1
ATOM 989 O O . ARG A 1 130 ? -5.646 1.969 5.519 1.00 87.31 130 ARG A O 1
ATOM 996 N N . GLY A 1 131 ? -6.645 0.049 6.155 1.00 91.12 131 GLY A N 1
ATOM 997 C CA . GLY A 1 131 ? -8.010 0.486 5.857 1.00 91.12 131 GLY A CA 1
ATOM 998 C C . GLY A 1 131 ? -8.412 1.719 6.671 1.00 91.12 131 GLY A C 1
ATOM 999 O O . GLY A 1 131 ? -8.998 2.659 6.135 1.00 91.12 131 GLY A O 1
ATOM 1000 N N . PHE A 1 132 ? -8.015 1.768 7.945 1.00 93.50 132 PHE A N 1
ATOM 1001 C CA . PHE A 1 132 ? -8.234 2.926 8.806 1.00 93.50 132 PHE A CA 1
ATOM 1002 C C . PHE A 1 132 ? -7.494 4.173 8.322 1.00 93.50 132 PHE A C 1
ATOM 1004 O O . PHE A 1 132 ? -8.112 5.221 8.179 1.00 93.50 132 PHE A O 1
ATOM 1011 N N . GLU A 1 133 ? -6.193 4.074 8.034 1.00 91.62 133 GLU A N 1
ATOM 1012 C CA . GLU A 1 133 ? -5.393 5.210 7.553 1.00 91.62 133 GLU A CA 1
ATOM 1013 C C . GLU A 1 133 ? -5.961 5.792 6.250 1.00 91.62 133 GLU A C 1
ATOM 1015 O O . GLU A 1 133 ? -6.090 7.012 6.115 1.00 91.62 133 GLU A O 1
ATOM 1020 N N . ALA A 1 134 ? -6.367 4.929 5.312 1.00 89.19 134 ALA A N 1
ATOM 1021 C CA . ALA A 1 134 ? -7.007 5.346 4.067 1.00 89.19 134 ALA A CA 1
ATOM 1022 C C . ALA A 1 134 ? -8.335 6.077 4.326 1.00 89.19 134 ALA A C 1
ATOM 1024 O O . ALA A 1 134 ? -8.600 7.134 3.742 1.00 89.19 134 ALA A O 1
ATOM 1025 N N . ARG A 1 135 ? -9.157 5.549 5.240 1.00 91.19 135 ARG A N 1
ATOM 1026 C CA . ARG A 1 135 ? -10.446 6.143 5.605 1.00 91.19 135 ARG A CA 1
ATOM 1027 C C . ARG A 1 135 ? -10.283 7.472 6.336 1.00 91.19 135 ARG A C 1
ATOM 1029 O O . ARG A 1 135 ? -10.974 8.431 6.000 1.00 91.19 135 ARG A O 1
ATOM 1036 N N . LEU A 1 136 ? -9.336 7.553 7.265 1.00 92.69 136 LEU A N 1
ATOM 1037 C CA . LEU A 1 136 ? -9.009 8.764 8.007 1.00 92.69 136 LEU A CA 1
ATOM 1038 C C . LEU A 1 136 ? -8.522 9.871 7.068 1.00 92.69 136 LEU A C 1
ATOM 1040 O O . LEU A 1 136 ? -8.974 11.006 7.185 1.00 92.69 136 LEU A O 1
ATOM 1044 N N . ALA A 1 137 ? -7.665 9.551 6.095 1.00 91.00 137 ALA A N 1
ATOM 1045 C CA . ALA A 1 137 ? -7.225 10.514 5.087 1.00 91.00 137 ALA A CA 1
ATOM 1046 C C . ALA A 1 137 ? -8.396 11.027 4.227 1.00 91.00 137 ALA A C 1
ATOM 1048 O O . ALA A 1 137 ? -8.488 12.224 3.939 1.00 91.00 137 ALA A O 1
ATOM 1049 N N . ALA A 1 138 ? -9.316 10.142 3.834 1.00 89.94 138 ALA A N 1
ATOM 1050 C CA . ALA A 1 138 ? -10.511 10.525 3.085 1.00 89.94 138 ALA A CA 1
ATOM 1051 C C . ALA A 1 138 ? -11.435 11.444 3.902 1.00 89.94 138 ALA A C 1
ATOM 1053 O O . ALA A 1 138 ? -11.898 12.468 3.391 1.00 89.94 138 ALA A O 1
ATOM 1054 N N . GLU A 1 139 ? -11.668 11.118 5.173 1.00 91.56 139 GLU A N 1
ATOM 1055 C CA . GLU A 1 139 ? -12.494 11.928 6.067 1.00 91.56 139 GLU A CA 1
ATOM 1056 C C . GLU A 1 139 ? -11.820 13.263 6.404 1.00 91.56 139 GLU A C 1
ATOM 1058 O O . GLU A 1 139 ? -12.490 14.288 6.341 1.00 91.56 139 GLU A O 1
ATOM 1063 N N . ALA A 1 140 ? -10.501 13.305 6.627 1.00 90.75 140 ALA A N 1
ATOM 1064 C CA . ALA A 1 140 ? -9.730 14.541 6.831 1.00 90.75 140 ALA A CA 1
ATOM 1065 C C . ALA A 1 140 ? -9.898 15.529 5.668 1.00 90.75 140 ALA A C 1
ATOM 1067 O O . ALA A 1 140 ? -10.191 16.714 5.867 1.00 90.75 140 ALA A O 1
ATOM 1068 N N . ASN A 1 141 ? -9.794 15.026 4.438 1.00 91.56 141 ASN A N 1
ATOM 1069 C CA . ASN A 1 141 ? -10.038 15.818 3.235 1.00 91.56 141 ASN A CA 1
ATOM 1070 C C . ASN A 1 141 ? -11.495 16.297 3.148 1.00 91.56 141 ASN A C 1
ATOM 1072 O O . ASN A 1 141 ? -11.754 17.447 2.777 1.00 91.56 141 ASN A O 1
ATOM 1076 N N . ARG A 1 142 ? -12.461 15.444 3.517 1.00 89.12 142 ARG A N 1
ATOM 1077 C CA . ARG A 1 142 ? -13.882 15.813 3.564 1.00 89.12 142 ARG A CA 1
ATOM 1078 C C . ARG A 1 142 ? -14.132 16.920 4.585 1.00 89.12 142 ARG A C 1
ATOM 1080 O O . ARG A 1 142 ? -14.716 17.930 4.208 1.00 89.12 142 ARG A O 1
ATOM 1087 N N . GLY A 1 143 ? -13.655 16.752 5.817 1.00 89.88 143 GLY A N 1
ATOM 1088 C CA . GLY A 1 143 ? -13.812 17.702 6.917 1.00 89.88 143 GLY A CA 1
ATOM 1089 C C . GLY A 1 143 ? -13.210 19.066 6.601 1.00 89.88 143 GLY A C 1
ATOM 1090 O O . GLY A 1 143 ? -13.841 20.085 6.868 1.00 89.88 143 GLY A O 1
ATOM 1091 N N . THR A 1 144 ? -12.061 19.094 5.918 1.00 90.88 144 THR A N 1
ATOM 1092 C CA . THR A 1 144 ? -11.442 20.340 5.433 1.00 90.88 144 THR A CA 1
ATOM 1093 C C . THR A 1 144 ? -12.346 21.062 4.430 1.00 90.88 144 THR A C 1
ATOM 1095 O O . THR A 1 144 ? -12.539 22.271 4.517 1.00 90.88 144 THR A O 1
ATOM 1098 N N . ARG A 1 145 ? -12.954 20.326 3.490 1.00 91.56 145 ARG A N 1
ATOM 1099 C CA . ARG A 1 145 ? -13.842 20.897 2.463 1.00 91.56 145 ARG A CA 1
ATOM 1100 C C . ARG A 1 145 ? -15.202 21.328 3.012 1.00 91.56 145 ARG A C 1
ATOM 1102 O O . ARG A 1 145 ? -15.765 22.303 2.528 1.00 91.56 145 ARG A O 1
ATOM 1109 N N . THR A 1 146 ? -15.752 20.593 3.974 1.00 92.62 146 THR A N 1
ATOM 1110 C CA . THR A 1 146 ? -17.076 20.867 4.559 1.00 92.62 146 THR A CA 1
ATOM 1111 C C . THR A 1 146 ? -17.005 21.691 5.842 1.00 92.62 146 THR A C 1
ATOM 1113 O O . THR A 1 146 ? -18.037 21.923 6.467 1.00 92.62 146 THR A O 1
ATOM 1116 N N . ASN A 1 147 ? -15.803 22.113 6.247 1.00 90.75 147 ASN A N 1
ATOM 1117 C CA . ASN A 1 147 ? -15.521 22.775 7.519 1.00 90.75 147 ASN A CA 1
ATOM 1118 C C . ASN A 1 147 ? -16.161 22.049 8.719 1.00 90.75 147 ASN A C 1
ATOM 1120 O O . ASN A 1 147 ? -16.777 22.660 9.591 1.00 90.75 147 ASN A O 1
ATOM 1124 N N . SER A 1 148 ? -16.090 20.716 8.710 1.00 90.44 148 SER A N 1
ATOM 1125 C CA . SER A 1 148 ? -16.693 19.851 9.726 1.00 90.44 148 SER A CA 1
ATOM 1126 C C . SER A 1 148 ? -15.597 19.164 10.543 1.00 90.44 148 SER A C 1
ATOM 1128 O O . SER A 1 148 ? -14.676 18.603 9.943 1.00 90.44 148 SER A O 1
ATOM 1130 N N . PRO A 1 149 ? -15.676 19.181 11.885 1.00 89.19 149 PRO A N 1
ATOM 1131 C CA . PRO A 1 149 ? -14.690 18.520 12.728 1.00 89.19 149 PRO A CA 1
ATOM 1132 C C . PRO A 1 149 ? -14.775 16.999 12.584 1.00 89.19 149 PRO A C 1
ATOM 1134 O O . PRO A 1 149 ? -15.837 16.439 12.310 1.00 89.19 149 PRO A O 1
ATOM 1137 N N . ILE A 1 150 ? -13.641 16.342 12.806 1.00 92.12 150 ILE A N 1
ATOM 1138 C CA . ILE A 1 150 ? -13.514 14.885 12.841 1.00 92.12 150 ILE A CA 1
ATOM 1139 C C . ILE A 1 150 ? -13.077 14.509 14.246 1.00 92.12 150 ILE A C 1
ATOM 1141 O O . ILE A 1 150 ? -12.232 15.178 14.842 1.00 92.12 150 ILE A O 1
ATOM 1145 N N . THR A 1 151 ? -13.651 13.437 14.768 1.00 92.62 151 THR A N 1
ATOM 1146 C CA . THR A 1 151 ? -13.251 12.844 16.039 1.00 92.62 151 THR A CA 1
ATOM 1147 C C . THR A 1 151 ? -12.713 11.459 15.750 1.00 92.62 151 THR A C 1
ATOM 1149 O O . THR A 1 151 ? -13.304 10.735 14.960 1.00 92.62 151 THR A O 1
ATOM 1152 N N . VAL A 1 152 ? -11.593 11.125 16.382 1.00 94.50 152 VAL A N 1
ATOM 1153 C CA . VAL A 1 152 ? -11.019 9.782 16.363 1.00 94.50 152 VAL A CA 1
ATOM 1154 C C . VAL A 1 152 ? -10.996 9.287 17.797 1.00 94.50 152 VAL A C 1
ATOM 1156 O O . VAL A 1 152 ? -10.542 10.014 18.686 1.00 94.50 152 VAL A O 1
ATOM 1159 N N . VAL A 1 153 ? -11.475 8.071 18.030 1.00 94.81 153 VAL A N 1
ATOM 1160 C CA . VAL A 1 153 ? -11.392 7.416 19.340 1.00 94.81 153 VAL A CA 1
ATOM 1161 C C . VAL A 1 153 ? -10.451 6.232 19.229 1.00 94.81 153 VAL A C 1
ATOM 1163 O O . VAL A 1 153 ? -10.553 5.441 18.297 1.00 94.81 153 VAL A O 1
ATOM 1166 N N . PHE A 1 154 ? -9.548 6.103 20.195 1.00 95.06 154 PHE A N 1
ATOM 1167 C CA . PHE A 1 154 ? -8.660 4.956 20.343 1.00 95.06 154 PHE A CA 1
ATOM 1168 C C . PHE A 1 154 ? -9.052 4.193 21.608 1.00 95.06 154 PHE A C 1
ATOM 1170 O O . PHE A 1 154 ? -9.251 4.801 22.660 1.00 95.06 154 PHE A O 1
ATOM 1177 N N . MET A 1 155 ? -9.193 2.878 21.495 1.00 94.69 155 MET A N 1
ATOM 1178 C CA . MET A 1 155 ? -9.645 1.985 22.558 1.00 94.69 155 MET A CA 1
ATOM 1179 C C . MET A 1 155 ? -8.708 0.785 22.649 1.00 94.69 155 MET A C 1
ATOM 1181 O O . MET A 1 155 ? -8.285 0.250 21.628 1.00 94.69 155 MET A O 1
ATOM 1185 N N . ASP A 1 156 ? -8.433 0.345 23.869 1.00 94.81 156 ASP A N 1
ATOM 1186 C CA . ASP A 1 156 ? -7.622 -0.834 24.176 1.00 94.81 156 ASP A CA 1
ATOM 1187 C C . ASP A 1 156 ? -8.387 -1.718 25.171 1.00 94.81 156 ASP A C 1
ATOM 1189 O O . ASP A 1 156 ? -9.151 -1.199 25.993 1.00 94.81 156 ASP A O 1
ATOM 1193 N N . CYS A 1 157 ? -8.254 -3.044 25.082 1.00 92.44 157 CYS A N 1
ATOM 1194 C CA . CYS A 1 157 ? -8.983 -3.939 25.982 1.00 92.44 157 CYS A CA 1
ATOM 1195 C C . CYS A 1 157 ? -8.201 -4.167 27.280 1.00 92.44 157 CYS A C 1
ATOM 1197 O O . CYS A 1 157 ? -7.193 -4.872 27.315 1.00 92.44 157 CYS A O 1
ATOM 1199 N N . ASP A 1 158 ? -8.744 -3.689 28.397 1.00 93.19 158 ASP A N 1
ATOM 1200 C CA . ASP A 1 158 ? -8.110 -3.871 29.701 1.00 93.19 158 ASP A CA 1
ATOM 1201 C C . ASP A 1 158 ? -7.810 -5.347 30.022 1.00 93.19 158 ASP A C 1
ATOM 1203 O O . ASP A 1 158 ? -8.676 -6.225 29.987 1.00 93.19 158 ASP A O 1
ATOM 1207 N N . ASN A 1 159 ? -6.569 -5.612 30.441 1.00 91.69 159 ASN A N 1
ATOM 1208 C CA . ASN A 1 159 ? -6.097 -6.926 30.892 1.00 91.69 159 ASN A CA 1
ATOM 1209 C C . ASN A 1 159 ? -6.204 -8.064 29.852 1.00 91.69 159 ASN A C 1
ATOM 1211 O O . ASN A 1 159 ? -6.194 -9.241 30.239 1.00 91.69 159 ASN A O 1
ATOM 1215 N N . PHE A 1 160 ? -6.240 -7.772 28.549 1.00 93.62 160 PHE A N 1
ATOM 1216 C CA . PHE A 1 160 ? -6.358 -8.797 27.504 1.00 93.62 160 PHE A CA 1
ATOM 1217 C C . PHE A 1 160 ? -5.256 -9.865 27.562 1.00 93.62 160 PHE A C 1
ATOM 1219 O O . PHE A 1 160 ? -5.527 -11.065 27.476 1.00 93.62 160 PHE A O 1
ATOM 1226 N N . LYS A 1 161 ? -4.002 -9.457 27.796 1.00 92.19 161 LYS A N 1
ATOM 1227 C CA . LYS A 1 161 ? -2.879 -10.395 27.950 1.00 92.19 161 LYS A CA 1
ATOM 1228 C C . LYS A 1 161 ? -3.110 -11.389 29.091 1.00 92.19 161 LYS A C 1
ATOM 1230 O O . LYS A 1 161 ? -2.939 -12.588 28.903 1.00 92.19 161 LYS A O 1
ATOM 1235 N N . ARG A 1 162 ? -3.588 -10.912 30.245 1.00 94.69 162 ARG A N 1
ATOM 1236 C CA . ARG A 1 162 ? -3.894 -11.766 31.403 1.00 94.69 162 ARG A CA 1
ATOM 1237 C C . ARG A 1 162 ? -5.005 -12.769 31.087 1.00 94.69 162 ARG A C 1
ATOM 1239 O O . ARG A 1 162 ? -4.938 -13.911 31.546 1.00 94.69 162 ARG A O 1
ATOM 1246 N N . LEU A 1 163 ? -6.014 -12.365 30.312 1.00 93.94 163 LEU A N 1
ATOM 1247 C CA . LEU A 1 163 ? -7.055 -13.275 29.835 1.00 93.94 163 LEU A CA 1
ATOM 1248 C C . LEU A 1 163 ? -6.452 -14.377 28.957 1.00 93.94 163 LEU A C 1
ATOM 1250 O O . LEU A 1 163 ? -6.723 -15.550 29.210 1.00 93.94 163 LEU A O 1
ATOM 1254 N N . ASN A 1 164 ? -5.615 -14.018 27.981 1.00 93.25 164 ASN A N 1
ATOM 1255 C CA . ASN A 1 164 ? -4.942 -14.983 27.109 1.00 93.25 164 ASN A CA 1
ATOM 1256 C C . ASN A 1 164 ? -4.073 -15.963 27.899 1.00 93.25 164 ASN A C 1
ATOM 1258 O O . ASN A 1 164 ? -4.170 -17.168 27.677 1.00 93.25 164 ASN A O 1
ATOM 1262 N N . ASP A 1 165 ? -3.304 -15.468 28.865 1.00 95.38 165 ASP A N 1
ATOM 1263 C CA . ASP A 1 165 ? -2.423 -16.298 29.689 1.00 95.38 165 ASP A CA 1
ATOM 1264 C C . ASP A 1 165 ? -3.219 -17.272 30.583 1.00 95.38 165 ASP A C 1
ATOM 1266 O O . ASP A 1 165 ? -2.783 -18.391 30.838 1.00 95.38 165 ASP A O 1
ATOM 1270 N N . THR A 1 166 ? -4.415 -16.876 31.041 1.00 95.88 166 THR A N 1
ATOM 1271 C CA . THR A 1 166 ? -5.232 -17.680 31.974 1.00 95.88 166 THR A CA 1
ATOM 1272 C C . THR A 1 166 ? -6.212 -18.621 31.268 1.00 95.88 166 THR A C 1
ATOM 1274 O O . THR A 1 166 ? -6.552 -19.683 31.791 1.00 95.88 166 THR A O 1
ATOM 1277 N N . LYS A 1 167 ? -6.752 -18.208 30.118 1.00 93.25 167 LYS A N 1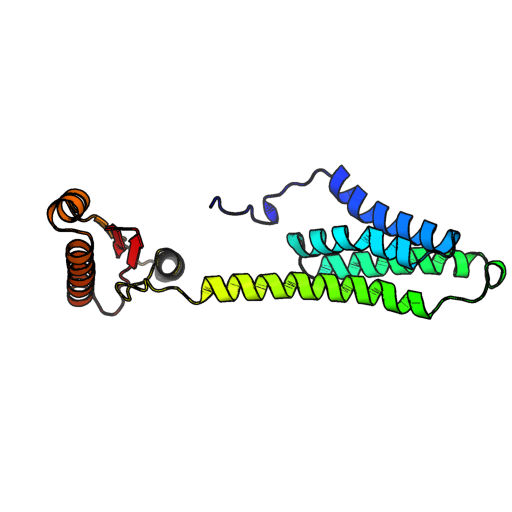
ATOM 1278 C CA . LYS A 1 167 ? -7.871 -18.874 29.427 1.00 93.25 167 LYS A CA 1
ATOM 1279 C C . LYS A 1 167 ? -7.522 -19.343 28.013 1.00 93.25 167 LYS A C 1
ATOM 1281 O O . LYS A 1 167 ? -8.332 -20.027 27.392 1.00 93.25 167 LYS A O 1
ATOM 1286 N N . GLY A 1 168 ? -6.325 -19.022 27.530 1.00 93.69 168 GLY A N 1
ATOM 1287 C CA . GLY A 1 168 ? -5.840 -19.367 26.201 1.00 93.69 168 GLY A CA 1
ATOM 1288 C C . GLY A 1 168 ? -6.313 -18.404 25.111 1.00 93.69 168 GLY A C 1
ATOM 1289 O O . GLY A 1 168 ? -7.366 -17.769 25.210 1.00 93.69 168 GLY A O 1
ATOM 1290 N N . HIS A 1 169 ? -5.543 -18.352 24.023 1.00 92.81 169 HIS A N 1
ATOM 1291 C CA . HIS A 1 169 ? -5.779 -17.448 22.892 1.00 92.81 169 HIS A CA 1
ATOM 1292 C C . HIS A 1 169 ? -7.153 -17.616 22.235 1.00 92.81 169 HIS A C 1
ATOM 1294 O O . HIS A 1 169 ? -7.749 -16.630 21.832 1.00 92.81 169 HIS A O 1
ATOM 1300 N N . LEU A 1 170 ? -7.725 -18.826 22.208 1.00 93.81 170 LEU A N 1
ATOM 1301 C CA . LEU A 1 170 ? -9.063 -19.048 21.641 1.00 93.81 170 LEU A CA 1
ATOM 1302 C C . LEU A 1 170 ? -10.168 -18.273 22.379 1.00 93.81 170 LEU A C 1
ATOM 1304 O O . LEU A 1 170 ? -11.187 -17.928 21.779 1.00 93.81 170 LEU A O 1
ATOM 1308 N N . VAL A 1 171 ? -10.001 -18.028 23.683 1.00 94.19 171 VAL A N 1
ATOM 1309 C CA . VAL A 1 171 ? -10.946 -17.227 24.473 1.00 94.19 171 VAL A CA 1
ATOM 1310 C C . VAL A 1 171 ? -10.725 -15.742 24.215 1.00 94.19 171 VAL A C 1
ATOM 1312 O O . VAL A 1 171 ? -11.703 -15.023 24.017 1.00 94.19 171 VAL A O 1
ATOM 1315 N N . GLY A 1 172 ? -9.468 -15.298 24.128 1.00 95.12 172 GLY A N 1
ATOM 1316 C CA . GLY A 1 172 ? -9.151 -13.945 23.669 1.00 95.12 172 GLY A CA 1
ATOM 1317 C C . GLY A 1 172 ? -9.718 -13.668 22.281 1.00 95.12 172 GLY A C 1
ATOM 1318 O O . GLY A 1 172 ? -10.327 -12.628 22.060 1.00 95.12 172 GLY A O 1
ATOM 1319 N N . ASP A 1 173 ? -9.651 -14.645 21.380 1.00 95.25 173 ASP A N 1
ATOM 1320 C CA . ASP A 1 173 ? -10.168 -14.507 20.026 1.00 95.25 173 ASP A CA 1
ATOM 1321 C C . ASP A 1 173 ? -11.683 -14.312 19.965 1.00 95.25 173 ASP A C 1
ATOM 1323 O O . ASP A 1 173 ? -12.207 -13.650 19.065 1.00 95.25 173 ASP A O 1
ATOM 1327 N N . LYS A 1 174 ? -12.403 -14.912 20.917 1.00 95.50 174 LYS A N 1
ATOM 1328 C CA . LYS A 1 174 ? -13.842 -14.701 21.088 1.00 95.50 174 LYS A CA 1
ATOM 1329 C C . LYS A 1 174 ? -14.135 -13.330 21.682 1.00 95.50 174 LYS A C 1
ATOM 1331 O O . LYS A 1 174 ? -15.081 -12.698 21.229 1.00 95.50 174 LYS A O 1
ATOM 1336 N N . LEU A 1 175 ? -13.333 -12.872 22.647 1.00 95.31 175 LEU A N 1
ATOM 1337 C CA . LEU A 1 175 ? -13.471 -11.528 23.210 1.00 95.31 175 LEU A CA 1
ATOM 1338 C C . LEU A 1 175 ? -13.290 -10.473 22.121 1.00 95.31 175 LEU A C 1
ATOM 1340 O O . LEU A 1 175 ? -14.156 -9.629 21.962 1.00 95.31 175 LEU A O 1
ATOM 1344 N N . ILE A 1 176 ? -12.234 -10.576 21.315 1.00 96.62 176 ILE A N 1
ATOM 1345 C CA . ILE A 1 176 ? -11.957 -9.638 20.222 1.00 96.62 176 ILE A CA 1
ATOM 1346 C C . ILE A 1 176 ? -13.099 -9.591 19.202 1.00 96.62 176 ILE A C 1
ATOM 1348 O O . ILE A 1 176 ? -13.515 -8.506 18.805 1.00 96.62 176 ILE A O 1
ATOM 1352 N N . ARG A 1 177 ? -13.626 -10.752 18.789 1.00 95.75 177 ARG A N 1
ATOM 1353 C CA . ARG A 1 177 ? -14.788 -10.805 17.888 1.00 95.75 177 ARG A CA 1
ATOM 1354 C C . ARG A 1 177 ? -16.033 -10.188 18.527 1.00 95.75 177 ARG A C 1
ATOM 1356 O O . ARG A 1 177 ? -16.676 -9.360 17.900 1.00 95.75 177 ARG A O 1
ATOM 1363 N N . GLY A 1 178 ? -16.307 -10.507 19.791 1.00 96.25 178 GLY A N 1
ATOM 1364 C CA . GLY A 1 178 ? -17.420 -9.911 20.530 1.00 96.25 178 GLY A CA 1
ATOM 1365 C C . GLY A 1 178 ? -17.291 -8.393 20.689 1.00 96.25 178 GLY A C 1
ATOM 1366 O O . GLY A 1 178 ? -18.274 -7.680 20.516 1.00 96.25 178 GLY A O 1
ATOM 1367 N N . THR A 1 179 ? -16.088 -7.879 20.955 1.00 95.94 179 THR A N 1
ATOM 1368 C CA . THR A 1 179 ? -15.823 -6.436 21.010 1.00 95.94 179 THR A CA 1
ATOM 1369 C C . THR A 1 179 ? -16.090 -5.784 19.657 1.00 95.94 179 THR A C 1
ATOM 1371 O O . THR A 1 179 ? -16.759 -4.757 19.609 1.00 95.94 179 THR A O 1
ATOM 1374 N N . ALA A 1 180 ? -15.635 -6.390 18.555 1.00 95.62 180 ALA A N 1
ATOM 1375 C CA . ALA A 1 180 ? -15.906 -5.887 17.209 1.00 95.62 180 ALA A CA 1
ATOM 1376 C C . ALA A 1 180 ? -17.414 -5.805 16.913 1.00 95.62 180 ALA A C 1
ATOM 1378 O O . ALA A 1 180 ? -17.887 -4.767 16.451 1.00 95.62 180 ALA A O 1
ATOM 1379 N N . ASP A 1 181 ? -18.168 -6.856 17.243 1.00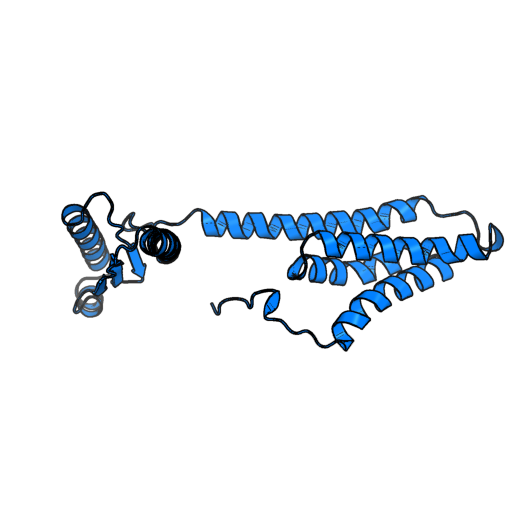 95.75 181 ASP A N 1
ATOM 1380 C CA . ASP A 1 181 ? -19.622 -6.899 17.056 1.00 95.75 181 ASP A CA 1
ATOM 1381 C C . ASP A 1 181 ? -20.334 -5.819 17.887 1.00 95.75 181 ASP A C 1
ATOM 1383 O O . ASP A 1 181 ? -21.219 -5.121 17.388 1.00 95.75 181 ASP A O 1
ATOM 1387 N N . VAL A 1 182 ? -19.920 -5.632 19.147 1.00 96.25 182 VAL A N 1
ATOM 1388 C CA . VAL A 1 182 ? -20.458 -4.583 20.025 1.00 96.25 182 VAL A CA 1
ATOM 1389 C C . VAL A 1 182 ? -20.154 -3.197 19.463 1.00 96.25 182 VAL A C 1
ATOM 1391 O O . VAL A 1 182 ? -21.047 -2.354 19.437 1.00 96.25 182 VAL A O 1
ATOM 1394 N N . LEU A 1 183 ? -18.934 -2.947 18.985 1.00 95.31 183 LEU A N 1
ATOM 1395 C CA . LEU A 1 183 ? -18.582 -1.658 18.390 1.00 95.31 183 LEU A CA 1
ATOM 1396 C C . LEU A 1 183 ? -19.432 -1.372 17.150 1.00 95.31 183 LEU A C 1
ATOM 1398 O O . LEU A 1 183 ? -20.056 -0.317 17.082 1.00 95.31 183 LEU A O 1
ATOM 1402 N N . LEU A 1 184 ? -19.535 -2.323 16.217 1.00 93.62 184 LEU A N 1
ATOM 1403 C CA . LEU A 1 184 ? -20.345 -2.168 15.003 1.00 93.62 184 LEU A CA 1
ATOM 1404 C C . LEU A 1 184 ? -21.826 -1.913 15.302 1.00 93.62 184 LEU A C 1
ATOM 1406 O O . LEU A 1 184 ? -22.459 -1.126 14.605 1.00 93.62 184 LEU A O 1
ATOM 1410 N N . ALA A 1 185 ? -22.373 -2.539 16.345 1.00 95.12 185 ALA A N 1
ATOM 1411 C CA . ALA A 1 185 ? -23.763 -2.341 16.747 1.00 95.12 185 ALA A CA 1
ATOM 1412 C C . ALA A 1 185 ? -24.037 -0.966 17.389 1.00 95.12 185 ALA A C 1
ATOM 1414 O O . ALA A 1 185 ? -25.195 -0.558 17.469 1.00 95.12 185 ALA A O 1
ATOM 1415 N N . ASN A 1 186 ? -23.002 -0.265 17.867 1.00 95.50 186 ASN A N 1
ATOM 1416 C CA . ASN A 1 186 ? -23.140 0.988 18.619 1.00 95.50 186 ASN A CA 1
ATOM 1417 C C . ASN A 1 186 ? -22.639 2.234 17.870 1.00 95.50 186 ASN A C 1
ATOM 1419 O O . ASN A 1 186 ? -22.847 3.350 18.348 1.00 95.50 186 ASN A O 1
ATOM 1423 N N . VAL A 1 187 ? -22.004 2.076 16.707 1.00 94.75 187 VAL A N 1
ATOM 1424 C CA . VAL A 1 187 ? -21.596 3.199 15.848 1.00 94.75 187 VAL A CA 1
ATOM 1425 C C . VAL A 1 187 ? -22.645 3.509 14.781 1.00 94.75 187 VAL A C 1
ATOM 1427 O O . VAL A 1 187 ? -23.536 2.708 14.493 1.00 94.75 187 VAL A O 1
ATOM 1430 N N . ARG A 1 188 ? -22.565 4.695 14.172 1.00 93.25 188 ARG A N 1
ATOM 1431 C CA . ARG A 1 188 ? -23.472 5.086 13.085 1.00 93.25 188 ARG A CA 1
ATOM 1432 C C . ARG A 1 188 ? -22.999 4.471 11.768 1.00 93.25 188 ARG A C 1
ATOM 1434 O O . ARG A 1 188 ? -21.814 4.244 11.569 1.00 93.25 188 ARG A O 1
ATOM 1441 N N . ASN A 1 189 ? -23.914 4.315 10.810 1.00 85.94 189 ASN A N 1
ATOM 1442 C CA . ASN A 1 189 ? -23.624 3.703 9.499 1.00 85.94 189 ASN A CA 1
ATOM 1443 C C . ASN A 1 189 ? -22.504 4.380 8.685 1.00 85.94 189 ASN A C 1
ATOM 1445 O O . ASN A 1 189 ? -21.996 3.783 7.741 1.00 85.94 189 ASN A O 1
ATOM 1449 N N . TYR A 1 190 ? -22.175 5.638 8.978 1.00 86.19 190 TYR A N 1
ATOM 1450 C CA . TYR A 1 190 ? -21.136 6.387 8.269 1.00 86.19 190 TYR A CA 1
ATOM 1451 C C . TYR A 1 190 ? -19.808 6.459 9.040 1.00 86.19 190 TYR A C 1
ATOM 1453 O O . TYR A 1 190 ? -18.812 6.917 8.469 1.00 86.19 190 TYR A O 1
ATOM 1461 N N . ASP A 1 191 ? -19.801 6.029 10.306 1.00 92.06 191 ASP A N 1
ATOM 1462 C CA . ASP A 1 191 ? -18.593 5.905 11.118 1.00 92.06 191 ASP A CA 1
ATOM 1463 C C . ASP A 1 191 ? -17.809 4.670 10.655 1.00 92.06 191 ASP A C 1
ATOM 1465 O O . ASP A 1 191 ? -18.330 3.793 9.961 1.00 92.06 191 ASP A O 1
ATOM 1469 N N . SER A 1 192 ? -16.516 4.608 10.957 1.00 93.12 192 SER A N 1
ATOM 1470 C CA . SER A 1 192 ? -15.645 3.549 10.446 1.00 93.12 192 SER A CA 1
ATOM 1471 C C . SER A 1 192 ? -14.838 2.946 11.576 1.00 93.12 192 SER A C 1
ATOM 1473 O O . SER A 1 192 ? -13.948 3.590 12.106 1.00 93.12 192 SER A O 1
ATOM 1475 N N . VAL A 1 193 ? -15.133 1.694 11.920 1.00 96.06 193 VAL A N 1
ATOM 1476 C CA . VAL A 1 193 ? -14.438 0.980 12.994 1.00 96.06 193 VAL A CA 1
ATOM 1477 C C . VAL A 1 193 ? -13.274 0.185 12.415 1.00 96.06 193 VAL A C 1
ATOM 1479 O O . VAL A 1 193 ? -13.420 -0.510 11.404 1.00 96.06 193 VAL A O 1
ATOM 1482 N N . ALA A 1 194 ? -12.123 0.257 13.074 1.00 96.12 194 ALA A N 1
ATOM 1483 C CA . ALA A 1 194 ? -10.941 -0.498 12.703 1.00 96.12 194 ALA A CA 1
ATOM 1484 C C . ALA A 1 194 ? -10.281 -1.187 13.896 1.00 96.12 194 ALA A C 1
ATOM 1486 O O . ALA A 1 194 ? -10.352 -0.717 15.029 1.00 96.12 194 ALA A O 1
ATOM 1487 N N . ARG A 1 195 ? -9.576 -2.281 13.614 1.00 95.50 195 ARG A N 1
ATOM 1488 C CA . ARG A 1 195 ? -8.663 -2.954 14.534 1.00 95.50 195 ARG A CA 1
ATOM 1489 C C . ARG A 1 195 ? -7.228 -2.668 14.106 1.00 95.50 195 ARG A C 1
ATOM 1491 O O . ARG A 1 195 ? -6.803 -3.037 13.008 1.00 95.50 195 ARG A O 1
ATOM 1498 N N . LEU A 1 196 ? -6.469 -2.002 14.969 1.00 92.75 196 LEU A N 1
ATOM 1499 C CA . LEU A 1 196 ? -5.110 -1.557 14.649 1.00 92.75 196 LEU A CA 1
ATOM 1500 C C . LEU A 1 196 ? -4.057 -2.637 14.910 1.00 92.75 196 LEU A C 1
ATOM 1502 O O . LEU A 1 196 ? -2.991 -2.595 14.288 1.00 92.75 196 LEU A O 1
ATOM 1506 N N . GLY A 1 197 ? -4.367 -3.599 15.779 1.00 86.94 197 GLY A N 1
ATOM 1507 C CA . GLY A 1 197 ? -3.551 -4.770 16.093 1.00 86.94 197 GLY A CA 1
ATOM 1508 C C . GLY A 1 197 ? -3.882 -5.307 17.485 1.00 86.94 197 GLY A C 1
ATOM 1509 O O . GLY A 1 197 ? -4.324 -4.548 18.333 1.00 86.94 197 GLY A O 1
ATOM 1510 N N . GLY A 1 198 ? -3.694 -6.611 17.723 1.00 88.94 198 GLY A N 1
ATOM 1511 C CA . GLY A 1 198 ? -3.943 -7.202 19.045 1.00 88.94 198 GLY A CA 1
ATOM 1512 C C . GLY A 1 198 ? -5.370 -6.937 19.538 1.00 88.94 198 GLY A C 1
ATOM 1513 O O . GLY A 1 198 ? -6.327 -7.442 18.949 1.00 88.94 198 GLY A O 1
ATOM 1514 N N . ASP A 1 199 ? -5.489 -6.144 20.590 1.00 93.56 199 ASP A N 1
ATOM 1515 C CA . ASP A 1 199 ? -6.703 -5.708 21.277 1.00 93.56 199 ASP A CA 1
ATOM 1516 C C . ASP A 1 199 ? -7.037 -4.216 21.118 1.00 93.56 199 ASP A C 1
ATOM 1518 O O . ASP A 1 199 ? -7.996 -3.731 21.722 1.00 93.56 199 ASP A O 1
ATOM 1522 N N . GLU A 1 200 ? -6.312 -3.523 20.240 1.00 95.94 200 GLU A N 1
ATOM 1523 C CA . GLU A 1 200 ? -6.490 -2.104 19.945 1.00 95.94 200 GLU A CA 1
ATOM 1524 C C . GLU A 1 200 ? -7.545 -1.887 18.848 1.00 95.94 200 GLU A C 1
ATOM 1526 O O . GLU A 1 200 ? -7.423 -2.382 17.714 1.00 95.94 200 GLU A O 1
ATOM 1531 N N . PHE A 1 201 ? -8.550 -1.072 19.158 1.00 96.69 201 PHE A N 1
ATOM 1532 C CA . PHE A 1 201 ? -9.624 -0.658 18.259 1.00 96.69 201 PHE A CA 1
ATOM 1533 C C . PHE A 1 201 ? -9.652 0.861 18.102 1.00 96.69 201 PHE A C 1
ATOM 1535 O O . PHE A 1 201 ? -9.248 1.613 18.986 1.00 96.69 201 PHE A O 1
ATOM 1542 N N . THR A 1 202 ? -10.177 1.331 16.977 1.00 95.94 202 THR A N 1
ATOM 1543 C CA . THR A 1 202 ? -10.360 2.759 16.729 1.00 95.94 202 THR A CA 1
ATOM 1544 C C . THR A 1 202 ? -11.649 3.013 15.941 1.00 95.94 202 THR A C 1
ATOM 1546 O O . THR A 1 202 ? -12.116 2.118 15.231 1.00 95.94 202 THR A O 1
ATOM 1549 N N . LEU A 1 203 ? -12.211 4.217 16.067 1.00 92.25 203 LEU A N 1
ATOM 1550 C CA . LEU A 1 203 ? -13.351 4.707 15.282 1.00 92.25 203 LEU A CA 1
ATOM 1551 C C . LEU A 1 203 ? -13.171 6.171 14.868 1.00 92.25 203 LEU A C 1
ATOM 1553 O O . LEU A 1 203 ? -12.430 6.886 15.588 1.00 92.25 203 LEU A O 1
#

Sequence (203 aa):
MQPRPSPEQVSWSPIINVGFLTVPLCAGLLGGWFQMPLLATAICLPQAGWIAWFYRRTGAVVIGALATAGWITPWLLRGTATGSFDSASALIGPLMIFLFAWVNTQSRTNIDSANYHAETDGMTGLLNRRGFEARLAAEANRGTRTNSPITVVFMDCDNFKRLNDTKGHLVGDKLIRGTADVLLANVRNYDSVARLGGDEFTL